Protein AF-A0A139CQN3-F1 (afdb_monomer_lite)

Radius of gyration: 37.11 Å; chains: 1; bounding box: 113×69×95 Å

pLDDT: mean 78.72, std 14.65, range [33.16, 96.31]

Structure (mmCIF, N/CA/C/O backbone):
data_AF-A0A139CQN3-F1
#
_entry.id   AF-A0A139CQN3-F1
#
loop_
_atom_site.group_PDB
_atom_site.id
_atom_site.type_symbol
_atom_site.label_atom_id
_atom_site.label_alt_id
_atom_site.label_comp_id
_atom_site.label_asym_id
_atom_site.label_entity_id
_atom_site.label_seq_id
_atom_site.pdbx_PDB_ins_code
_atom_site.Cartn_x
_atom_site.Cartn_y
_atom_site.Cartn_z
_atom_site.occupancy
_atom_site.B_iso_or_equiv
_atom_site.auth_seq_id
_atom_site.auth_comp_id
_atom_site.auth_asym_id
_atom_site.auth_atom_id
_atom_site.pdbx_PDB_model_num
ATOM 1 N N . MET A 1 1 ? 3.714 14.086 -24.405 1.00 45.59 1 MET A N 1
ATOM 2 C CA . MET A 1 1 ? 3.173 13.588 -23.118 1.00 45.59 1 MET A CA 1
ATOM 3 C C . MET A 1 1 ? 4.152 12.661 -22.365 1.00 45.59 1 MET A C 1
ATOM 5 O O . MET A 1 1 ? 4.016 12.521 -21.160 1.00 45.59 1 MET A O 1
ATOM 9 N N . GLU A 1 2 ? 5.190 12.108 -23.019 1.00 49.38 2 GLU A N 1
ATOM 10 C CA . GLU A 1 2 ? 6.177 11.162 -22.436 1.00 49.38 2 GLU A CA 1
ATOM 11 C C . GLU A 1 2 ? 7.177 11.736 -21.406 1.00 49.38 2 GLU A C 1
ATOM 13 O O . GLU A 1 2 ? 7.827 10.964 -20.710 1.00 49.38 2 GLU A O 1
ATOM 18 N N . ARG A 1 3 ? 7.331 13.062 -21.258 1.00 53.06 3 ARG A N 1
ATOM 19 C CA . ARG A 1 3 ? 8.388 13.616 -20.381 1.00 53.06 3 ARG A CA 1
ATOM 20 C C . ARG A 1 3 ? 8.093 13.565 -18.877 1.00 53.06 3 ARG A C 1
ATOM 22 O O . ARG A 1 3 ? 9.026 13.720 -18.099 1.00 53.06 3 ARG A O 1
ATOM 29 N N . TYR A 1 4 ? 6.841 13.355 -18.463 1.00 56.41 4 TYR A N 1
ATOM 30 C CA . TYR A 1 4 ? 6.433 13.590 -17.069 1.00 56.41 4 TYR A CA 1
ATOM 31 C C . TYR A 1 4 ? 6.054 12.327 -16.273 1.00 56.41 4 TYR A C 1
ATOM 33 O O . TYR A 1 4 ? 6.147 12.355 -15.051 1.00 56.41 4 TYR A O 1
ATOM 41 N N . LEU A 1 5 ? 5.706 11.199 -16.912 1.00 69.62 5 LEU A N 1
ATOM 42 C CA . LEU A 1 5 ? 5.244 9.976 -16.219 1.00 69.62 5 LEU A CA 1
ATOM 43 C C . LEU A 1 5 ? 6.270 8.828 -16.234 1.00 69.62 5 LEU A C 1
ATOM 45 O O . LEU A 1 5 ? 5.977 7.684 -16.597 1.00 69.62 5 LEU A O 1
ATOM 49 N N . THR A 1 6 ? 7.504 9.123 -15.824 1.00 77.44 6 THR A N 1
ATOM 50 C CA . THR A 1 6 ? 8.523 8.078 -15.638 1.00 77.44 6 THR A CA 1
ATOM 51 C C . THR A 1 6 ? 8.090 7.088 -14.545 1.00 77.44 6 THR A C 1
ATOM 53 O O . THR A 1 6 ? 7.368 7.450 -13.615 1.00 77.44 6 THR A O 1
ATOM 56 N N . ARG A 1 7 ? 8.537 5.826 -14.625 1.00 77.00 7 ARG A N 1
ATOM 57 C CA . ARG A 1 7 ? 8.250 4.793 -13.610 1.00 77.00 7 ARG A CA 1
ATOM 58 C C . ARG A 1 7 ? 8.458 5.265 -12.157 1.00 77.00 7 ARG A C 1
ATOM 60 O O . ARG A 1 7 ? 7.550 5.063 -11.356 1.00 77.00 7 ARG A O 1
ATOM 67 N N . PRO A 1 8 ? 9.571 5.936 -11.788 1.00 78.19 8 PRO A N 1
ATOM 68 C CA . PRO A 1 8 ? 9.727 6.449 -10.428 1.00 78.19 8 PRO A CA 1
ATOM 69 C C . PRO A 1 8 ? 8.665 7.488 -10.052 1.00 78.19 8 PRO A C 1
ATOM 71 O O . PRO A 1 8 ? 8.210 7.466 -8.916 1.00 78.19 8 PRO A O 1
ATOM 74 N N . VAL A 1 9 ? 8.231 8.343 -10.988 1.00 79.75 9 VAL A N 1
ATOM 75 C CA . VAL A 1 9 ? 7.162 9.325 -10.741 1.00 79.75 9 VAL A CA 1
ATOM 76 C C . VAL A 1 9 ? 5.828 8.623 -10.478 1.00 79.75 9 VAL A C 1
ATOM 78 O O . VAL A 1 9 ? 5.135 8.958 -9.518 1.00 79.75 9 VAL A O 1
ATOM 81 N N . ARG A 1 10 ? 5.488 7.594 -11.265 1.00 82.69 10 ARG A N 1
ATOM 82 C CA . ARG A 1 10 ? 4.266 6.801 -11.047 1.00 82.69 10 ARG A CA 1
ATOM 83 C C . ARG A 1 10 ? 4.273 6.099 -9.695 1.00 82.69 10 ARG A C 1
ATOM 85 O O . ARG A 1 10 ? 3.294 6.189 -8.963 1.00 82.69 10 ARG A O 1
ATOM 92 N N . LEU A 1 11 ? 5.397 5.478 -9.332 1.00 81.50 11 LEU A N 1
ATOM 93 C CA . LEU A 1 11 ? 5.554 4.840 -8.026 1.00 81.50 11 LEU A CA 1
ATOM 94 C C . LEU A 1 11 ? 5.391 5.848 -6.887 1.00 81.50 11 LEU A C 1
ATOM 96 O O . LEU A 1 11 ? 4.650 5.564 -5.954 1.00 81.50 11 LEU A O 1
ATOM 100 N N . THR A 1 12 ? 5.988 7.042 -6.991 1.00 80.12 12 THR A N 1
ATOM 101 C CA . THR A 1 12 ? 5.804 8.089 -5.972 1.00 80.12 12 THR A CA 1
ATOM 102 C C . THR A 1 12 ? 4.362 8.578 -5.868 1.00 80.12 12 THR A C 1
ATOM 104 O O . THR A 1 12 ? 3.897 8.848 -4.761 1.00 80.12 12 THR A O 1
ATOM 107 N N . ILE A 1 13 ? 3.632 8.668 -6.986 1.00 82.19 13 ILE A N 1
ATOM 108 C CA . ILE A 1 13 ? 2.207 9.031 -6.985 1.00 82.19 13 ILE A CA 1
ATOM 109 C C . ILE A 1 13 ? 1.397 7.944 -6.275 1.00 82.19 13 ILE A C 1
ATOM 111 O O . ILE A 1 13 ? 0.644 8.253 -5.355 1.00 82.19 13 ILE A O 1
ATOM 115 N N . PHE A 1 14 ? 1.596 6.675 -6.636 1.00 82.81 14 PHE A N 1
ATOM 116 C CA . PHE A 1 14 ? 0.888 5.552 -6.022 1.00 82.81 14 PHE A CA 1
ATOM 117 C C . PHE A 1 14 ? 1.165 5.427 -4.523 1.00 82.81 14 PHE A C 1
ATOM 119 O O . PHE A 1 14 ? 0.226 5.266 -3.746 1.00 82.81 14 PHE A O 1
ATOM 126 N N . THR A 1 15 ? 2.421 5.568 -4.090 1.00 80.00 15 THR A N 1
ATOM 127 C CA . THR A 1 15 ? 2.766 5.535 -2.661 1.00 80.00 15 THR A CA 1
ATOM 128 C C . THR A 1 15 ? 2.185 6.725 -1.903 1.00 80.00 15 THR A C 1
ATOM 130 O O . THR A 1 15 ? 1.746 6.564 -0.767 1.00 80.00 15 THR A O 1
ATOM 133 N N . SER A 1 16 ? 2.140 7.909 -2.526 1.00 75.81 16 SER A N 1
ATOM 134 C CA . SER A 1 16 ? 1.540 9.106 -1.918 1.00 75.81 16 SER A CA 1
ATOM 135 C C . SER A 1 16 ? 0.024 8.964 -1.775 1.00 75.81 16 SER A C 1
ATOM 137 O O . SER A 1 16 ? -0.538 9.338 -0.749 1.00 75.81 16 SER A O 1
ATOM 139 N N . LEU A 1 17 ? -0.634 8.370 -2.774 1.00 77.25 17 LEU A N 1
ATOM 140 C CA . LEU A 1 17 ? -2.071 8.104 -2.762 1.00 77.25 17 LEU A CA 1
ATOM 141 C C . LEU A 1 17 ? -2.424 7.044 -1.706 1.00 77.25 17 LEU A C 1
ATOM 143 O O . LEU A 1 17 ? -3.362 7.240 -0.936 1.00 77.25 17 LEU A O 1
ATOM 147 N N . LEU A 1 18 ? -1.613 5.987 -1.572 1.00 75.88 18 LEU A N 1
ATOM 148 C CA . LEU A 1 18 ? -1.740 5.016 -0.476 1.00 75.88 18 LEU A CA 1
ATOM 149 C C . LEU A 1 18 ? -1.607 5.671 0.901 1.00 75.88 18 LEU A C 1
ATOM 151 O O . LEU A 1 18 ? -2.376 5.360 1.807 1.00 75.88 18 LEU A O 1
ATOM 15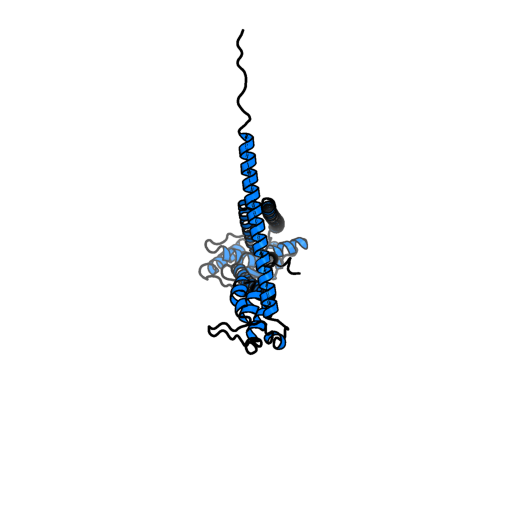5 N N . ALA A 1 19 ? -0.640 6.579 1.053 1.00 72.31 19 ALA A N 1
ATOM 156 C CA . ALA A 1 19 ? -0.389 7.279 2.310 1.00 72.31 19 ALA A CA 1
ATOM 157 C C . ALA A 1 19 ? -1.543 8.209 2.716 1.00 72.31 19 ALA A C 1
ATOM 159 O O . ALA A 1 19 ? -1.705 8.488 3.903 1.00 72.31 19 ALA A O 1
ATOM 160 N N . LEU A 1 20 ? -2.340 8.672 1.748 1.00 69.75 20 LEU A N 1
ATOM 161 C CA . LEU A 1 20 ? -3.549 9.458 1.988 1.00 69.75 20 LEU A CA 1
ATOM 162 C C . LEU A 1 20 ? -4.727 8.576 2.423 1.00 69.75 20 LEU A C 1
ATOM 164 O O . LEU A 1 20 ? -5.468 8.956 3.323 1.00 69.75 20 LEU A O 1
ATOM 168 N N . VAL A 1 21 ? -4.883 7.395 1.814 1.00 70.62 21 VAL A N 1
ATOM 169 C CA . VAL A 1 21 ? 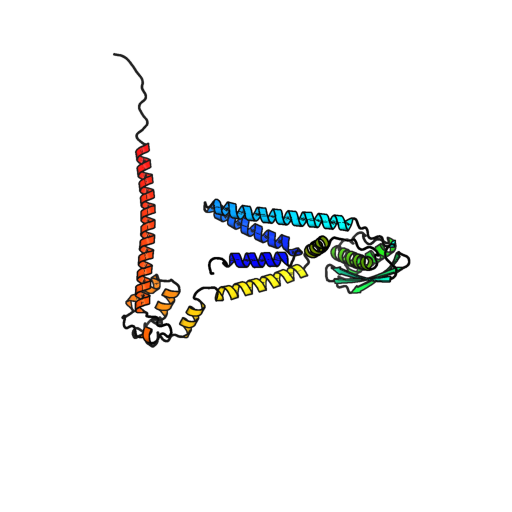-5.996 6.470 2.105 1.00 70.62 21 VAL A CA 1
ATOM 170 C C . VAL A 1 21 ? -5.788 5.697 3.415 1.00 70.62 21 VAL A C 1
ATOM 172 O O . VAL A 1 21 ? -6.762 5.376 4.092 1.00 70.62 21 VAL A O 1
ATOM 175 N N . PHE A 1 22 ? -4.538 5.417 3.804 1.00 69.94 22 PHE A N 1
ATOM 176 C CA . PHE A 1 22 ? -4.206 4.635 5.003 1.00 69.94 22 PHE A CA 1
ATOM 177 C C . PHE A 1 22 ? -3.343 5.434 5.989 1.00 69.94 22 PHE A C 1
ATOM 179 O O . PHE A 1 22 ? -2.115 5.297 5.993 1.00 69.94 22 PHE A O 1
ATOM 186 N N . PRO A 1 23 ? -3.960 6.215 6.892 1.00 63.72 23 PRO A N 1
ATOM 187 C CA . PRO A 1 23 ? -3.229 7.050 7.840 1.00 63.72 23 PRO A CA 1
ATOM 188 C C . PRO A 1 23 ? -2.286 6.294 8.765 1.00 63.72 23 PRO A C 1
ATOM 190 O O . PRO A 1 23 ? -1.185 6.763 9.042 1.00 63.72 23 PRO A O 1
ATOM 193 N N . ALA A 1 24 ? -2.690 5.089 9.174 1.00 62.72 24 ALA A N 1
ATOM 194 C CA . ALA A 1 24 ? -1.880 4.176 9.973 1.00 62.72 24 ALA A CA 1
ATOM 195 C C . ALA A 1 24 ? -0.509 3.930 9.320 1.00 62.72 24 ALA A C 1
ATOM 197 O O . ALA A 1 24 ? 0.532 3.963 9.969 1.00 62.72 24 ALA A O 1
ATOM 198 N N . ALA A 1 25 ? -0.501 3.725 8.000 1.00 67.56 25 ALA A N 1
ATOM 199 C CA . ALA A 1 25 ? 0.691 3.417 7.221 1.00 67.56 25 ALA A CA 1
ATOM 200 C C . ALA A 1 25 ? 1.452 4.664 6.753 1.00 67.56 25 ALA A C 1
ATOM 202 O O . ALA A 1 25 ? 2.541 4.539 6.192 1.00 67.56 25 ALA A O 1
ATOM 203 N N . ARG A 1 26 ? 0.915 5.869 6.984 1.00 73.94 26 ARG A N 1
ATOM 204 C CA . ARG A 1 26 ? 1.481 7.122 6.477 1.00 73.94 26 ARG A CA 1
ATOM 205 C C . ARG A 1 26 ? 2.910 7.346 6.955 1.00 73.94 26 ARG A C 1
ATOM 207 O O . ARG A 1 26 ? 3.746 7.723 6.145 1.00 73.94 26 ARG A O 1
ATOM 214 N N . LEU A 1 27 ? 3.219 7.071 8.223 1.00 72.75 27 LEU A N 1
ATOM 215 C CA . LEU A 1 27 ? 4.582 7.223 8.752 1.00 72.75 27 LEU A CA 1
ATOM 216 C C . LEU A 1 27 ? 5.572 6.255 8.093 1.00 72.75 27 LEU A C 1
ATOM 218 O O . LEU A 1 27 ? 6.689 6.651 7.774 1.00 72.75 27 LEU A O 1
ATOM 222 N N . LEU A 1 28 ? 5.153 5.015 7.831 1.00 75.19 28 LEU A N 1
ATOM 223 C CA . LEU A 1 28 ? 5.988 4.022 7.149 1.00 75.19 28 LEU A CA 1
ATOM 224 C C . LEU A 1 28 ? 6.217 4.396 5.682 1.00 75.19 28 LEU A C 1
ATOM 226 O O . LEU A 1 28 ? 7.343 4.336 5.196 1.00 75.19 28 LEU A O 1
ATOM 230 N N . LEU A 1 29 ? 5.163 4.825 4.984 1.00 76.31 29 LEU A N 1
ATOM 231 C CA . LEU A 1 29 ? 5.234 5.217 3.577 1.00 76.31 29 LEU A CA 1
ATOM 232 C C . LEU A 1 29 ? 6.018 6.518 3.382 1.00 76.31 29 LEU A C 1
ATOM 234 O O . LEU A 1 29 ? 6.853 6.598 2.483 1.00 76.31 29 LEU A O 1
ATOM 238 N N . VAL A 1 30 ? 5.806 7.519 4.241 1.00 78.12 30 VAL A N 1
ATOM 239 C CA . VAL A 1 30 ? 6.604 8.751 4.239 1.00 78.12 30 VAL A CA 1
ATOM 240 C C . VAL A 1 30 ? 8.049 8.448 4.632 1.00 78.12 30 VAL A C 1
ATOM 242 O O . VAL A 1 30 ? 8.959 8.955 3.985 1.00 78.12 30 VAL A O 1
ATOM 245 N N . GLY A 1 31 ? 8.284 7.565 5.606 1.00 81.56 31 GLY A N 1
ATOM 246 C CA . GLY A 1 31 ? 9.624 7.091 5.957 1.00 81.56 31 GLY A CA 1
ATOM 247 C C . GLY A 1 31 ? 10.341 6.425 4.779 1.00 81.56 31 GLY A C 1
ATOM 248 O O . GLY A 1 31 ? 11.508 6.713 4.522 1.00 81.56 31 GLY A O 1
ATOM 249 N N . LEU A 1 32 ? 9.629 5.607 3.998 1.00 83.81 32 LEU A N 1
ATOM 250 C CA . LEU A 1 32 ? 10.149 4.993 2.775 1.00 83.81 32 LEU A CA 1
ATOM 251 C C . LEU A 1 32 ? 10.476 6.042 1.700 1.00 83.81 32 LEU A C 1
ATOM 253 O O . LEU A 1 32 ? 11.542 5.975 1.087 1.00 83.81 32 LEU A O 1
ATOM 257 N N . LEU A 1 33 ? 9.612 7.042 1.500 1.00 83.06 33 LEU A N 1
ATOM 258 C CA . LEU A 1 33 ? 9.871 8.151 0.573 1.00 83.06 33 LEU A CA 1
ATOM 259 C C . LEU A 1 33 ? 11.080 8.993 0.999 1.00 83.06 33 LEU A C 1
ATOM 261 O O . LEU A 1 33 ? 11.918 9.319 0.156 1.00 83.06 33 LEU A O 1
ATOM 265 N N . ILE A 1 34 ? 11.206 9.289 2.296 1.00 85.25 34 ILE A N 1
ATOM 266 C CA . ILE A 1 34 ? 12.370 9.969 2.877 1.00 85.25 34 ILE A CA 1
ATOM 267 C C . ILE A 1 34 ? 13.634 9.139 2.636 1.00 85.25 34 ILE A C 1
ATOM 269 O O . ILE A 1 34 ? 14.624 9.677 2.148 1.00 85.25 34 ILE A O 1
ATOM 273 N N . GLY A 1 35 ? 13.597 7.829 2.898 1.00 85.38 35 GLY A N 1
ATOM 274 C CA . GLY A 1 35 ? 14.729 6.929 2.661 1.00 85.38 35 GLY A CA 1
ATOM 275 C C . GLY A 1 35 ? 15.184 6.916 1.198 1.00 85.38 35 GLY A C 1
ATOM 276 O O . GLY A 1 35 ? 16.378 7.029 0.920 1.00 85.38 35 GLY A O 1
ATOM 277 N N . ILE A 1 36 ? 14.242 6.862 0.249 1.00 85.38 36 ILE A N 1
ATOM 278 C CA . ILE A 1 36 ? 14.540 6.925 -1.193 1.00 85.38 36 ILE A CA 1
ATOM 279 C C . ILE A 1 36 ? 15.136 8.285 -1.580 1.00 85.38 36 ILE A C 1
ATOM 281 O O . ILE A 1 36 ? 16.103 8.334 -2.347 1.00 85.38 36 ILE A O 1
ATOM 285 N N . ALA A 1 37 ? 14.568 9.384 -1.077 1.00 86.00 37 ALA A N 1
ATOM 286 C CA . ALA A 1 37 ? 15.052 10.733 -1.358 1.00 86.00 37 ALA A CA 1
ATOM 287 C C . ALA A 1 37 ? 16.461 10.957 -0.786 1.00 86.00 37 ALA A C 1
ATOM 289 O O . ALA A 1 37 ? 17.325 11.463 -1.501 1.00 86.00 37 ALA A O 1
ATOM 290 N N . LEU A 1 38 ? 16.729 10.497 0.441 1.00 87.56 38 LEU A N 1
ATOM 291 C CA . LEU A 1 38 ? 18.060 10.521 1.055 1.00 87.56 38 LEU A CA 1
ATOM 292 C C . LEU A 1 38 ? 19.065 9.696 0.249 1.00 87.56 38 LEU A C 1
ATOM 294 O O . LEU A 1 38 ? 20.149 10.185 -0.064 1.00 87.56 38 LEU A O 1
ATOM 298 N N . TRP A 1 39 ? 18.699 8.473 -0.148 1.00 88.50 39 TRP A N 1
ATOM 299 C CA . TRP A 1 39 ? 19.576 7.610 -0.940 1.00 88.50 39 TRP A CA 1
ATOM 300 C C . TRP A 1 39 ? 19.948 8.246 -2.286 1.00 88.50 39 TRP A C 1
ATOM 302 O O . TRP A 1 39 ? 21.124 8.275 -2.659 1.00 88.50 39 TRP A O 1
ATOM 312 N N . LYS A 1 40 ? 18.967 8.824 -2.993 1.00 86.44 40 LYS A N 1
ATOM 313 C CA . LYS A 1 40 ? 19.218 9.575 -4.232 1.00 86.44 40 LYS A CA 1
ATOM 314 C C . LYS A 1 40 ? 20.060 10.824 -3.990 1.00 86.44 40 LYS A C 1
ATOM 316 O O . LYS A 1 40 ? 20.997 11.059 -4.746 1.00 86.44 40 LYS A O 1
ATOM 321 N N . GLY A 1 41 ? 19.768 11.584 -2.936 1.00 85.75 41 GLY A N 1
ATOM 322 C CA . GLY A 1 41 ? 20.537 12.766 -2.553 1.00 85.75 41 GLY A CA 1
ATOM 323 C C . GLY A 1 41 ? 22.014 12.440 -2.338 1.00 85.75 41 GLY A C 1
ATOM 324 O O . GLY A 1 41 ? 22.867 13.084 -2.942 1.00 85.75 41 GLY A O 1
ATOM 325 N N . ILE A 1 42 ? 22.318 11.384 -1.573 1.00 85.81 42 ILE A N 1
ATOM 326 C CA . ILE A 1 42 ? 23.692 10.912 -1.326 1.00 85.81 42 ILE A CA 1
ATOM 327 C C . ILE A 1 42 ? 24.373 10.479 -2.630 1.00 85.81 42 ILE A C 1
ATOM 329 O O . ILE A 1 42 ? 25.547 10.785 -2.846 1.00 85.81 42 ILE A O 1
ATOM 333 N N . LYS A 1 43 ? 23.654 9.776 -3.513 1.00 87.88 43 LYS A N 1
ATOM 334 C CA . LYS A 1 43 ? 24.199 9.325 -4.801 1.00 87.88 43 LYS A CA 1
ATOM 335 C C . LYS A 1 43 ? 24.591 10.499 -5.703 1.00 87.88 43 LYS A C 1
ATOM 337 O O . LYS A 1 43 ? 25.675 10.477 -6.275 1.00 87.88 43 LYS A O 1
ATOM 342 N N . GLU A 1 44 ? 23.740 11.516 -5.813 1.00 84.44 44 GLU A N 1
ATOM 343 C CA . GLU A 1 44 ? 24.026 12.716 -6.616 1.00 84.44 44 GLU A CA 1
ATOM 344 C C . GLU A 1 44 ? 25.153 13.562 -6.006 1.00 84.44 44 GLU A C 1
ATOM 346 O O . GLU A 1 44 ? 25.953 14.143 -6.737 1.00 84.44 44 GLU A O 1
ATOM 351 N N . LEU A 1 45 ? 25.271 13.573 -4.673 1.00 81.75 45 LEU A N 1
ATOM 352 C CA . LEU A 1 45 ? 26.355 14.253 -3.959 1.00 81.75 45 LEU A CA 1
ATOM 353 C C . LEU A 1 45 ? 27.713 13.595 -4.255 1.00 81.75 45 LEU A C 1
ATOM 355 O O . LEU A 1 45 ? 28.681 14.292 -4.542 1.00 81.75 45 LEU A O 1
ATOM 359 N N . LYS A 1 46 ? 27.762 12.254 -4.305 1.00 83.69 46 LYS A N 1
ATOM 360 C CA . LYS A 1 46 ? 28.942 11.500 -4.773 1.00 83.69 46 LYS A CA 1
ATOM 361 C C . LYS A 1 46 ? 29.253 11.713 -6.260 1.00 83.69 46 LYS A C 1
ATOM 363 O O . LYS A 1 46 ? 30.399 11.559 -6.656 1.00 83.69 46 LYS A O 1
ATOM 368 N N . ALA A 1 47 ? 28.254 12.058 -7.072 1.00 81.88 47 ALA A N 1
ATOM 369 C CA . ALA A 1 47 ? 28.409 12.330 -8.503 1.00 81.88 47 ALA A CA 1
ATOM 370 C C . ALA A 1 47 ? 28.785 13.795 -8.818 1.00 81.88 47 ALA A C 1
ATOM 372 O O . ALA A 1 47 ? 28.818 14.173 -9.987 1.00 81.88 47 ALA A O 1
ATOM 373 N N . GLY A 1 48 ? 29.023 14.635 -7.801 1.00 83.88 48 GLY A N 1
ATOM 374 C CA . GLY A 1 48 ? 29.393 16.045 -7.973 1.00 83.88 48 GLY A CA 1
ATOM 375 C C . GLY A 1 48 ? 28.235 16.975 -8.360 1.00 83.88 48 GLY A C 1
ATOM 376 O O . GLY A 1 48 ? 28.458 18.153 -8.629 1.00 83.88 48 GLY A O 1
ATOM 377 N N . ASN A 1 49 ? 26.985 16.494 -8.371 1.00 82.81 49 ASN A N 1
ATOM 378 C CA . ASN A 1 49 ? 25.824 17.282 -8.794 1.00 82.81 49 ASN A CA 1
ATOM 379 C C . ASN A 1 49 ? 25.103 17.928 -7.597 1.00 82.81 49 ASN A C 1
ATOM 381 O O . ASN A 1 49 ? 24.050 17.462 -7.149 1.00 82.81 49 ASN A O 1
ATOM 385 N N . GLN A 1 50 ? 25.679 19.017 -7.075 1.00 78.75 50 GLN A N 1
ATOM 386 C CA . GLN A 1 50 ? 25.198 19.691 -5.860 1.00 78.75 50 GLN A CA 1
ATOM 387 C C . GLN A 1 50 ? 23.751 20.209 -5.969 1.00 78.75 50 GLN A C 1
ATOM 389 O O . GLN A 1 50 ? 22.968 20.075 -5.034 1.00 78.75 50 GLN A O 1
ATOM 394 N N . ASN A 1 51 ? 23.335 20.729 -7.126 1.00 79.81 51 ASN A N 1
ATOM 395 C CA . ASN A 1 51 ? 21.976 21.266 -7.286 1.00 79.81 51 ASN A CA 1
ATOM 396 C C . ASN A 1 51 ? 20.901 20.177 -7.141 1.00 79.81 51 ASN A C 1
ATOM 398 O O . ASN A 1 51 ? 19.849 20.401 -6.539 1.00 79.81 51 ASN A O 1
ATOM 402 N N . LYS A 1 52 ? 21.171 18.970 -7.654 1.00 77.25 52 LYS A N 1
ATOM 403 C CA . LYS A 1 52 ? 20.246 17.838 -7.520 1.00 77.25 52 LYS A CA 1
ATOM 404 C C . LYS A 1 52 ? 20.214 17.293 -6.098 1.00 77.25 52 LYS A C 1
ATOM 406 O O . LYS A 1 52 ? 19.141 16.909 -5.635 1.00 77.25 52 LYS A O 1
ATOM 411 N N . SER A 1 53 ? 21.345 17.271 -5.392 1.00 77.12 53 SER A N 1
ATOM 412 C CA . SER A 1 53 ? 21.373 16.807 -4.003 1.00 77.12 53 SER A CA 1
ATOM 413 C C . SER A 1 53 ? 20.603 17.751 -3.068 1.00 77.12 53 SER A C 1
ATOM 415 O O . SER A 1 53 ? 19.800 17.267 -2.266 1.00 77.12 53 SER A O 1
ATOM 417 N N . TYR A 1 54 ? 20.734 19.075 -3.233 1.00 81.31 54 TYR A N 1
ATOM 418 C CA . TYR A 1 54 ? 19.937 20.059 -2.486 1.00 81.31 54 TYR A CA 1
ATOM 419 C C . TYR A 1 54 ? 18.437 19.943 -2.777 1.00 81.31 54 TYR A C 1
ATOM 421 O O . TYR A 1 54 ? 17.625 20.034 -1.855 1.00 81.31 54 TYR A O 1
ATOM 429 N N . ALA A 1 55 ? 18.051 19.655 -4.025 1.00 83.94 55 ALA A N 1
ATOM 430 C CA . ALA A 1 55 ? 16.652 19.403 -4.364 1.00 83.94 55 ALA A CA 1
ATOM 431 C C . ALA A 1 55 ? 16.088 18.189 -3.598 1.00 83.94 55 ALA A C 1
ATOM 433 O O . ALA A 1 55 ? 15.019 18.289 -2.997 1.00 83.94 55 ALA A O 1
ATOM 434 N N . TYR A 1 56 ? 16.813 17.067 -3.531 1.00 84.06 56 TYR A N 1
ATOM 435 C CA . TYR A 1 56 ? 16.367 15.905 -2.752 1.00 84.06 56 TYR A CA 1
ATOM 436 C C . TYR A 1 56 ? 16.327 16.172 -1.238 1.00 84.06 56 TYR A C 1
ATOM 438 O O . TYR A 1 56 ? 15.388 15.731 -0.575 1.00 84.06 56 TYR A O 1
ATOM 446 N N . LEU A 1 57 ? 17.281 16.936 -0.694 1.00 84.94 57 LEU A N 1
ATOM 447 C CA . LEU A 1 57 ? 17.265 17.359 0.713 1.00 84.94 57 LEU A CA 1
ATOM 448 C C . LEU A 1 57 ? 16.059 18.251 1.039 1.00 84.94 57 LEU A C 1
ATOM 450 O O . LEU A 1 57 ? 15.414 18.053 2.068 1.00 84.94 57 LEU A O 1
ATOM 454 N N . SER A 1 58 ? 15.702 19.177 0.145 1.00 82.44 58 SER A N 1
ATOM 455 C CA . SER A 1 58 ? 14.526 20.041 0.319 1.00 82.44 58 SER A CA 1
ATOM 456 C C . SER A 1 58 ? 13.224 19.231 0.414 1.00 82.44 58 SER A C 1
ATOM 458 O O . SER A 1 58 ? 12.384 19.499 1.271 1.00 82.44 58 SER A O 1
ATOM 460 N N . ILE A 1 59 ? 13.103 18.164 -0.386 1.00 84.44 59 ILE A N 1
ATOM 461 C CA . ILE A 1 59 ? 11.959 17.244 -0.365 1.00 84.44 59 ILE A CA 1
ATOM 462 C C . ILE A 1 59 ? 11.871 16.511 0.981 1.00 84.44 59 ILE A C 1
ATOM 464 O O . ILE A 1 59 ? 10.786 16.402 1.550 1.00 84.44 59 ILE A O 1
ATOM 468 N N . VAL A 1 60 ? 13.002 16.045 1.522 1.00 84.88 60 VAL A N 1
ATOM 469 C CA . VAL A 1 60 ? 13.050 15.378 2.836 1.00 84.88 60 VAL A CA 1
ATOM 470 C C . VAL A 1 60 ? 12.575 16.314 3.949 1.00 84.88 60 VAL A C 1
ATOM 472 O O . VAL A 1 60 ? 11.747 15.913 4.767 1.00 84.88 60 VAL A O 1
ATOM 475 N N . ILE A 1 61 ? 13.042 17.565 3.954 1.00 85.50 61 ILE A N 1
ATOM 476 C CA . ILE A 1 61 ? 12.641 18.569 4.952 1.00 85.50 61 ILE A CA 1
ATOM 477 C C . ILE A 1 61 ? 11.133 18.842 4.871 1.00 85.50 61 ILE A C 1
ATOM 479 O O . ILE A 1 61 ? 10.461 18.859 5.901 1.00 85.50 61 ILE A O 1
ATOM 483 N N . ILE A 1 62 ? 10.580 18.982 3.662 1.00 84.94 62 ILE A N 1
ATOM 484 C CA . ILE A 1 62 ? 9.138 19.181 3.453 1.00 84.94 62 ILE A CA 1
ATOM 485 C C . ILE A 1 62 ? 8.332 18.008 4.025 1.00 84.94 62 ILE A C 1
ATOM 487 O O . ILE A 1 62 ? 7.356 18.227 4.745 1.00 84.94 62 ILE A O 1
ATOM 491 N N . PHE A 1 63 ? 8.745 16.767 3.750 1.00 82.31 63 PHE A N 1
ATOM 492 C CA . PHE A 1 63 ? 8.067 15.589 4.293 1.00 82.31 63 PHE A CA 1
ATOM 493 C C . PHE A 1 63 ? 8.141 15.529 5.823 1.00 82.31 63 PHE A C 1
ATOM 495 O O . PHE A 1 63 ? 7.124 15.240 6.453 1.00 82.31 63 PHE A O 1
ATOM 502 N N . LEU A 1 64 ? 9.289 15.863 6.422 1.00 82.75 64 LEU A N 1
ATOM 503 C CA . LEU A 1 64 ? 9.447 15.919 7.878 1.00 82.75 64 LEU A CA 1
ATOM 504 C C . LEU A 1 64 ? 8.536 16.978 8.515 1.00 82.75 64 LEU A C 1
ATOM 506 O O . LEU A 1 64 ? 7.827 16.672 9.475 1.00 82.75 64 LEU A O 1
ATOM 510 N N . LEU A 1 65 ? 8.480 18.187 7.947 1.00 83.62 65 LEU A N 1
ATOM 511 C CA . LEU A 1 65 ? 7.601 19.262 8.422 1.00 83.62 65 LEU A CA 1
ATOM 512 C C . LEU A 1 65 ? 6.119 18.880 8.317 1.00 83.62 65 LEU A C 1
ATOM 514 O O . LEU A 1 65 ? 5.368 19.064 9.274 1.00 83.62 65 LEU A O 1
ATOM 518 N N . LEU A 1 66 ? 5.707 18.283 7.194 1.00 78.88 66 LEU A N 1
ATOM 519 C CA . LEU A 1 66 ? 4.344 17.775 7.008 1.00 78.88 66 LEU A CA 1
ATOM 520 C C . LEU A 1 66 ? 3.998 16.701 8.043 1.00 78.88 66 LEU A C 1
ATOM 522 O O . LEU A 1 66 ? 2.918 16.749 8.633 1.00 78.88 66 LEU A O 1
ATOM 526 N N . THR A 1 67 ? 4.905 15.752 8.300 1.00 76.06 67 THR A N 1
ATOM 527 C CA . THR A 1 67 ? 4.679 14.728 9.332 1.00 76.06 67 THR A CA 1
ATOM 528 C C . THR A 1 67 ? 4.602 15.330 10.731 1.00 76.06 67 THR A C 1
ATOM 530 O O . THR A 1 67 ? 3.676 15.001 11.473 1.00 76.06 67 THR A O 1
ATOM 533 N N . GLY A 1 68 ? 5.493 16.267 11.065 1.00 78.31 68 GLY A N 1
ATOM 534 C CA . GLY A 1 68 ? 5.487 16.970 12.347 1.00 78.31 68 GLY A CA 1
ATOM 535 C C . GLY A 1 68 ? 4.190 17.745 12.575 1.00 78.31 68 GLY A C 1
ATOM 536 O O . GLY A 1 68 ? 3.581 17.616 13.633 1.00 78.31 68 GLY A O 1
ATOM 537 N N . TYR A 1 69 ? 3.698 18.462 11.560 1.00 78.88 69 TYR A N 1
ATOM 538 C CA . TYR A 1 69 ? 2.424 19.184 11.630 1.00 78.88 69 TYR A CA 1
ATOM 539 C C . TYR A 1 69 ? 1.230 18.245 11.848 1.00 78.88 69 TYR A C 1
ATOM 541 O O . TYR A 1 69 ? 0.351 18.511 12.671 1.00 78.88 69 TYR A O 1
ATOM 549 N N . THR A 1 70 ? 1.200 17.108 11.148 1.00 70.62 70 THR A N 1
ATOM 550 C CA . THR A 1 70 ? 0.128 16.116 11.330 1.00 70.62 70 THR A CA 1
ATOM 551 C C . THR A 1 70 ? 0.172 15.468 12.707 1.00 70.62 70 THR A C 1
ATOM 553 O O . THR A 1 70 ? -0.871 15.254 13.310 1.00 70.62 70 THR A O 1
ATOM 556 N N . PHE A 1 71 ? 1.367 15.211 13.239 1.00 73.81 71 PHE A N 1
ATOM 557 C CA . PHE A 1 71 ? 1.535 14.667 14.582 1.00 73.81 71 PHE A CA 1
ATOM 558 C C . PHE A 1 71 ? 1.120 15.681 15.654 1.00 73.81 71 PHE A C 1
ATOM 560 O O . PHE A 1 71 ? 0.409 15.331 16.591 1.00 73.81 71 PHE A O 1
ATOM 567 N N . TYR A 1 72 ? 1.496 16.950 15.482 1.00 76.25 72 TYR A N 1
ATOM 568 C CA . TYR A 1 72 ? 1.107 18.043 16.370 1.00 76.25 72 TYR A CA 1
ATOM 569 C C . TYR A 1 72 ? -0.414 18.249 16.400 1.00 76.25 72 TYR A C 1
ATOM 571 O O . TYR A 1 72 ? -1.015 18.284 17.472 1.00 76.25 72 TYR A O 1
ATOM 579 N N . SER A 1 73 ? -1.054 18.319 15.230 1.00 69.12 73 SER A N 1
ATOM 580 C CA . SER A 1 73 ? -2.516 18.447 15.130 1.00 69.12 73 SER A CA 1
ATOM 581 C C . SER A 1 73 ? -3.248 17.215 15.673 1.00 69.12 73 SER A C 1
ATOM 583 O O . SER A 1 73 ? -4.247 17.359 16.373 1.00 69.12 73 SER A O 1
ATOM 585 N N . ALA A 1 74 ? -2.726 16.008 15.441 1.00 68.31 74 ALA A N 1
ATOM 586 C CA . ALA A 1 74 ? -3.263 14.786 16.037 1.00 68.31 74 ALA A CA 1
ATOM 587 C C . ALA A 1 74 ? -3.171 14.792 17.563 1.00 68.31 74 ALA A C 1
ATOM 589 O O . ALA A 1 74 ? -4.135 14.445 18.242 1.00 68.31 74 ALA A O 1
ATOM 590 N N . HIS A 1 75 ? -2.024 15.207 18.100 1.00 70.25 75 HIS A N 1
ATOM 591 C CA . HIS A 1 75 ? -1.820 15.340 19.535 1.00 70.25 75 HIS A CA 1
ATOM 592 C C . HIS A 1 75 ? -2.801 16.351 20.134 1.00 70.25 75 HIS A C 1
ATOM 594 O O . HIS A 1 75 ? -3.429 16.045 21.139 1.00 70.25 75 HIS A O 1
ATOM 600 N N . GLN A 1 76 ? -2.994 17.506 19.491 1.00 70.94 76 GLN A N 1
ATOM 601 C CA . GLN A 1 76 ? -3.947 18.528 19.933 1.00 70.94 76 GLN A CA 1
ATOM 602 C C . GLN A 1 76 ? -5.395 18.010 19.966 1.00 70.94 76 GLN A C 1
ATOM 604 O O . GLN A 1 76 ? -6.128 18.282 20.913 1.00 70.94 76 GLN A O 1
ATOM 609 N N . VAL A 1 77 ? -5.816 17.252 18.948 1.00 65.69 77 VAL A N 1
ATOM 610 C CA . VAL A 1 77 ? -7.160 16.650 18.914 1.00 65.69 77 VAL A CA 1
ATOM 611 C C . VAL A 1 77 ? -7.298 15.559 19.978 1.00 65.69 77 VAL A C 1
ATOM 613 O O . VAL A 1 77 ? -8.320 15.501 20.657 1.00 65.69 77 VAL A O 1
ATOM 616 N N . ARG A 1 78 ? -6.269 14.722 20.171 1.00 65.56 78 ARG A N 1
ATOM 617 C CA . ARG A 1 78 ? -6.264 13.689 21.216 1.00 65.56 78 ARG A CA 1
ATOM 618 C C . ARG A 1 78 ? -6.341 14.284 22.611 1.00 65.56 78 ARG A C 1
ATOM 620 O O . ARG A 1 78 ? -7.174 13.834 23.382 1.00 65.56 78 ARG A O 1
ATOM 627 N N . THR A 1 79 ? -5.547 15.304 22.928 1.00 63.53 79 THR A N 1
ATOM 628 C CA . THR A 1 79 ? -5.616 15.959 24.241 1.00 63.53 79 THR A CA 1
ATOM 629 C C . THR A 1 79 ? -6.954 16.659 24.456 1.00 63.53 79 THR A C 1
ATOM 631 O O . THR A 1 79 ? -7.505 16.588 25.549 1.00 63.53 79 THR A O 1
ATOM 634 N N . ALA A 1 80 ? -7.531 17.270 23.415 1.00 64.94 80 ALA A N 1
ATOM 635 C CA . ALA A 1 80 ? -8.869 17.854 23.495 1.00 64.94 80 ALA A CA 1
ATOM 636 C C . ALA A 1 80 ? -9.966 16.805 23.767 1.00 64.94 80 ALA A C 1
ATOM 638 O O . ALA A 1 80 ? -10.900 17.089 24.511 1.00 64.94 80 ALA A O 1
ATOM 639 N N . LEU A 1 81 ? -9.848 15.598 23.200 1.00 61.66 81 LEU A N 1
ATOM 640 C CA . LEU A 1 81 ? -10.776 14.483 23.431 1.00 61.66 81 LEU A CA 1
ATOM 641 C C . LEU A 1 81 ? -10.539 13.767 24.770 1.00 61.66 81 LEU A C 1
ATOM 643 O O . LEU A 1 81 ? -11.494 13.326 25.399 1.00 61.66 81 LEU A O 1
ATOM 647 N N . GLN A 1 82 ? -9.288 13.662 25.217 1.00 54.94 82 GLN A N 1
ATOM 648 C CA . GLN A 1 82 ? -8.901 12.974 26.452 1.00 54.94 82 GLN A CA 1
ATOM 649 C C . GLN A 1 82 ? -9.336 13.733 27.714 1.00 54.94 82 GLN A C 1
ATOM 651 O O . GLN A 1 82 ? -9.531 13.121 28.756 1.00 54.94 82 GLN A O 1
ATOM 656 N N . ASN A 1 83 ? -9.562 15.045 27.607 1.00 53.75 83 ASN A N 1
ATOM 657 C CA . ASN A 1 83 ? -10.149 15.856 28.678 1.00 53.75 83 ASN A CA 1
ATOM 658 C C . ASN A 1 83 ? -11.659 15.620 28.862 1.00 53.75 83 ASN A C 1
ATOM 660 O O . ASN A 1 83 ? -12.272 16.241 29.728 1.00 53.75 83 ASN A O 1
ATOM 664 N N . VAL A 1 84 ? -12.268 14.759 28.043 1.00 61.16 84 VAL A N 1
ATOM 665 C CA . VAL A 1 84 ? -13.656 14.339 28.212 1.00 61.16 84 VAL A CA 1
ATOM 666 C C . VAL A 1 84 ? -13.650 13.001 28.936 1.00 61.16 84 VAL A C 1
ATOM 668 O O . VAL A 1 84 ? -13.686 11.933 28.326 1.00 61.16 84 VAL A O 1
ATOM 671 N N . GLU A 1 85 ? -13.526 13.075 30.256 1.00 63.53 85 GLU A N 1
ATOM 672 C CA . GLU A 1 85 ? -13.638 11.905 31.114 1.00 63.53 85 GLU A CA 1
ATOM 673 C C . GLU A 1 85 ? -15.059 11.341 30.997 1.00 63.53 85 GLU A C 1
ATOM 675 O O . GLU A 1 85 ? -16.046 12.077 31.076 1.00 63.53 85 GLU A O 1
ATOM 680 N N . LEU A 1 86 ? -15.160 10.041 30.709 1.00 74.00 86 LEU A N 1
ATOM 681 C CA . LEU A 1 86 ? -16.449 9.380 30.562 1.00 74.00 86 LEU A CA 1
ATOM 682 C C . LEU A 1 86 ? -17.040 9.171 31.957 1.00 74.00 86 LEU A C 1
ATOM 684 O O . LEU A 1 86 ? -16.706 8.211 32.649 1.00 74.00 86 LEU A O 1
ATOM 688 N N . ASP A 1 87 ? -17.898 10.102 32.353 1.00 82.06 87 ASP A N 1
ATOM 689 C CA . ASP A 1 87 ? -18.688 10.027 33.572 1.00 82.06 87 ASP A CA 1
ATOM 690 C C . ASP A 1 87 ? -19.922 9.150 33.321 1.00 82.06 87 ASP A C 1
ATOM 692 O O . ASP A 1 87 ? -20.866 9.553 32.636 1.00 82.06 87 ASP A O 1
ATOM 696 N N . ILE A 1 88 ? -19.891 7.925 33.855 1.00 84.50 88 ILE A N 1
ATOM 697 C CA . ILE A 1 88 ? -20.955 6.926 33.679 1.00 84.50 88 ILE A CA 1
ATOM 698 C C . ILE A 1 88 ? -22.298 7.448 34.208 1.00 84.50 88 ILE A C 1
ATOM 700 O O . ILE A 1 88 ? -23.330 7.161 33.606 1.00 84.50 88 ILE A O 1
ATOM 704 N N . SER A 1 89 ? -22.286 8.301 35.239 1.00 84.44 89 SER A N 1
ATOM 705 C CA . SER A 1 89 ? -23.508 8.858 35.834 1.00 84.44 89 SER A CA 1
ATOM 706 C C . SER A 1 89 ? -24.308 9.748 34.878 1.00 84.44 89 SER A C 1
ATOM 708 O O . SER A 1 89 ? -25.502 9.969 35.071 1.00 84.44 89 SER A O 1
ATOM 710 N N . GLN A 1 90 ? -23.666 10.252 33.820 1.00 86.50 90 GLN A N 1
ATOM 711 C CA . GLN A 1 90 ? -24.312 11.075 32.797 1.00 86.50 90 GLN A CA 1
ATOM 712 C C . GLN A 1 90 ? -24.834 10.257 31.616 1.00 86.50 90 GLN A C 1
ATOM 714 O O . GLN A 1 90 ? -25.509 10.808 30.741 1.00 86.50 90 GLN A O 1
ATOM 719 N N . VAL A 1 91 ? -24.520 8.963 31.555 1.00 88.62 91 VAL A N 1
ATOM 720 C CA . VAL A 1 91 ? -25.009 8.064 30.512 1.00 88.62 91 VAL A CA 1
ATOM 721 C C . VAL A 1 91 ? -26.479 7.771 30.792 1.00 88.62 91 VAL A C 1
ATOM 723 O O . VAL A 1 91 ? -26.848 7.388 31.897 1.00 88.62 91 VAL A O 1
ATOM 726 N N . LYS A 1 92 ? -27.338 7.968 29.790 1.00 90.44 92 LYS A N 1
ATOM 727 C CA . LYS A 1 92 ? -28.764 7.658 29.929 1.00 90.44 92 LYS A CA 1
ATOM 728 C C . LYS A 1 92 ? -28.973 6.160 30.096 1.00 90.44 92 LYS A C 1
ATOM 730 O O . LYS A 1 92 ? -28.315 5.374 29.415 1.00 90.44 92 LYS A O 1
ATOM 735 N N . ASP A 1 93 ? -29.970 5.797 30.887 1.00 93.50 93 ASP A N 1
ATOM 736 C CA . ASP A 1 93 ? -30.377 4.407 31.053 1.00 93.50 93 ASP A CA 1
ATOM 737 C C . ASP A 1 93 ? -30.728 3.752 29.710 1.00 93.50 93 ASP A C 1
ATOM 739 O O . ASP A 1 93 ? -31.363 4.361 28.839 1.00 93.50 93 ASP A O 1
ATOM 743 N N . GLY A 1 94 ? -30.288 2.508 29.530 1.00 93.75 94 GLY A N 1
ATOM 744 C CA . GLY A 1 94 ? -30.476 1.754 28.298 1.00 93.75 94 GLY A CA 1
ATOM 745 C C . GLY A 1 94 ? -29.408 0.692 28.052 1.00 93.75 94 GLY A C 1
ATOM 746 O O . GLY A 1 94 ? -28.473 0.506 28.829 1.00 93.75 94 GLY A O 1
ATOM 747 N N . GLN A 1 95 ? -29.557 -0.010 26.929 1.00 95.06 95 GLN A N 1
ATOM 748 C CA . GLN A 1 95 ? -28.583 -0.984 26.443 1.00 95.06 95 GLN A CA 1
ATOM 749 C C . GLN A 1 95 ? -27.879 -0.444 25.203 1.00 95.06 95 GLN A C 1
ATOM 751 O O . GLN A 1 95 ? -28.521 -0.122 24.203 1.00 95.06 95 GLN A O 1
ATOM 756 N N . TYR A 1 96 ? -26.553 -0.400 25.260 1.00 94.19 96 TYR A N 1
ATOM 757 C CA . TYR A 1 96 ? -25.707 0.132 24.199 1.00 94.19 96 TYR A CA 1
ATOM 758 C C . TYR A 1 96 ? -24.736 -0.925 23.709 1.00 94.19 96 TYR A C 1
ATOM 760 O O . TYR A 1 96 ? -24.276 -1.766 24.484 1.00 94.19 96 TYR A O 1
ATOM 768 N N . GLN A 1 97 ? -24.396 -0.881 22.425 1.00 93.62 97 GLN A N 1
ATOM 769 C CA . GLN A 1 97 ? -23.453 -1.827 21.842 1.00 93.62 97 GLN A CA 1
ATOM 770 C C . GLN A 1 97 ? -22.184 -1.112 21.413 1.00 93.62 97 GLN A C 1
ATOM 772 O O . GLN A 1 97 ? -22.198 -0.001 20.900 1.00 93.62 97 GLN A O 1
ATOM 777 N N . GLY A 1 98 ? -21.055 -1.770 21.626 1.00 90.06 98 GLY A N 1
ATOM 778 C CA . GLY A 1 98 ? -19.759 -1.209 21.302 1.00 90.06 98 GLY A CA 1
ATOM 779 C C . GLY A 1 98 ? -18.821 -2.266 20.765 1.00 90.06 98 GLY A C 1
ATOM 780 O O . GLY A 1 98 ? -18.929 -3.453 21.075 1.00 90.06 98 GLY A O 1
ATOM 781 N N . GLN A 1 99 ? -17.888 -1.821 19.929 1.00 88.44 99 GLN A N 1
ATOM 782 C CA . GLN A 1 99 ? -16.918 -2.700 19.294 1.00 88.44 99 GLN A CA 1
ATOM 783 C C . GLN A 1 99 ? -15.498 -2.153 19.395 1.00 88.44 99 GLN A C 1
ATOM 785 O O . GLN A 1 99 ? -15.220 -0.995 19.064 1.00 88.44 99 GLN A O 1
ATOM 790 N N . GLY A 1 100 ? -14.584 -3.015 19.818 1.00 84.25 100 GLY A N 1
ATOM 791 C CA . GLY A 1 100 ? -13.167 -2.718 19.961 1.00 84.25 100 GLY A CA 1
ATOM 792 C C . GLY A 1 100 ? -12.314 -3.811 19.338 1.00 84.25 100 GLY A C 1
ATOM 793 O O . GLY A 1 100 ? -12.770 -4.931 19.128 1.00 84.25 100 GLY A O 1
ATOM 794 N N . GLU A 1 101 ? -11.077 -3.482 18.990 1.00 82.56 101 GLU A N 1
ATOM 795 C CA . GLU A 1 101 ? -10.180 -4.425 18.325 1.00 82.56 101 GLU A CA 1
ATOM 796 C C . GLU A 1 101 ? -9.242 -5.074 19.343 1.00 82.56 101 GLU A C 1
ATOM 798 O O . GLU A 1 101 ? -8.469 -4.391 20.014 1.00 82.56 101 GLU A O 1
ATOM 803 N N . GLY A 1 102 ? -9.344 -6.396 19.478 1.00 84.75 102 GLY A N 1
ATOM 804 C CA . GLY A 1 102 ? -8.457 -7.217 20.292 1.00 84.75 102 GLY A CA 1
ATOM 805 C C . GLY A 1 102 ? -7.200 -7.662 19.537 1.00 84.75 102 GLY A C 1
ATOM 806 O O . GLY A 1 102 ? -6.923 -7.270 18.406 1.00 84.75 102 GLY A O 1
ATOM 807 N N . LYS A 1 103 ? -6.418 -8.543 20.160 1.00 84.06 103 LYS A N 1
ATOM 808 C CA . LYS A 1 103 ? -5.214 -9.152 19.579 1.00 84.06 103 LYS A CA 1
ATOM 809 C C . LYS A 1 103 ? -5.519 -10.107 18.417 1.00 84.06 103 LYS A C 1
ATOM 811 O O . LYS A 1 103 ? -4.680 -10.253 17.524 1.00 84.06 103 LYS A O 1
ATOM 816 N N . ARG A 1 104 ? -6.642 -10.827 18.471 1.00 84.00 104 ARG A N 1
ATOM 817 C CA . ARG A 1 104 ? -7.017 -11.891 17.522 1.00 84.00 104 ARG A CA 1
ATOM 818 C C . ARG A 1 104 ? -8.266 -11.584 16.700 1.00 84.00 104 ARG A C 1
ATOM 820 O O . ARG A 1 104 ? -8.566 -12.344 15.787 1.00 84.00 104 ARG A O 1
ATOM 827 N N . GLY A 1 105 ? -8.959 -10.488 16.982 1.00 83.31 105 GLY A N 1
ATOM 828 C CA . GLY A 1 105 ? -10.129 -10.093 16.212 1.00 83.31 105 GLY A CA 1
ATOM 829 C C . GLY A 1 105 ? -10.933 -8.995 16.884 1.00 83.31 105 GLY A C 1
ATOM 830 O O . GLY A 1 105 ? -10.517 -8.412 17.885 1.00 83.31 105 GLY A O 1
ATOM 831 N N . LEU A 1 106 ? -12.094 -8.719 16.301 1.00 86.19 106 LEU A N 1
ATOM 832 C CA . LEU A 1 106 ? -13.054 -7.772 16.843 1.00 86.19 106 LEU A CA 1
ATOM 833 C C . LEU A 1 106 ? -13.675 -8.333 18.135 1.00 86.19 106 LEU A C 1
ATOM 835 O O . LEU A 1 106 ? -13.958 -9.526 18.228 1.00 86.19 106 LEU A O 1
ATOM 839 N N . ILE A 1 107 ? -13.899 -7.461 19.113 1.00 90.75 107 ILE A N 1
ATOM 840 C CA . ILE A 1 107 ? -14.615 -7.740 20.357 1.00 90.75 107 ILE A CA 1
ATOM 841 C C . ILE A 1 107 ? -15.870 -6.870 20.344 1.00 90.75 107 ILE A C 1
ATOM 843 O O . ILE A 1 107 ? -15.760 -5.641 20.306 1.00 90.75 107 ILE A O 1
ATOM 847 N N . LYS A 1 108 ? -17.052 -7.489 20.375 1.00 93.38 108 LYS A N 1
ATOM 848 C CA . LYS A 1 108 ? -18.338 -6.796 20.519 1.00 93.38 108 LYS A CA 1
ATOM 849 C C . LYS A 1 108 ? -18.882 -6.994 21.921 1.00 93.38 108 LYS A C 1
ATOM 851 O O . LYS A 1 108 ? -18.912 -8.117 22.428 1.00 93.38 108 LYS A O 1
ATOM 856 N N . VAL A 1 109 ? -19.358 -5.912 22.520 1.00 96.06 109 VAL A N 1
ATOM 857 C CA . VAL A 1 109 ? -19.978 -5.922 23.844 1.00 96.06 109 VAL A CA 1
ATOM 858 C C . VAL A 1 109 ? -21.328 -5.220 23.810 1.00 96.06 109 VAL A C 1
ATOM 860 O O . VAL A 1 109 ? -21.518 -4.280 23.040 1.00 96.06 109 VAL A O 1
ATOM 863 N N . ALA A 1 110 ? -22.243 -5.663 24.664 1.00 95.94 110 ALA A N 1
ATOM 864 C CA . ALA A 1 110 ? -23.421 -4.908 25.060 1.00 95.94 110 ALA A CA 1
ATOM 865 C C . ALA A 1 110 ? -23.249 -4.461 26.512 1.00 95.94 110 ALA A C 1
ATOM 867 O O . ALA A 1 110 ? -22.872 -5.268 27.365 1.00 95.94 110 ALA A O 1
ATOM 868 N N . VAL A 1 111 ? -23.499 -3.187 26.778 1.00 96.31 111 VAL A N 1
ATOM 869 C CA . VAL A 1 111 ? -23.397 -2.571 28.099 1.00 96.31 111 VAL A CA 1
ATOM 870 C C . VAL A 1 111 ? -24.778 -2.074 28.489 1.00 96.31 111 VAL A C 1
ATOM 872 O O . VAL A 1 111 ? -25.407 -1.352 27.717 1.00 96.31 111 VAL A O 1
ATOM 875 N N . GLU A 1 112 ? -25.247 -2.483 29.660 1.00 96.00 112 GLU A N 1
ATOM 876 C CA . GLU A 1 112 ? -26.493 -2.005 30.249 1.00 96.00 112 GLU A CA 1
ATOM 877 C C . GLU A 1 112 ? -26.183 -0.970 31.325 1.00 96.00 112 GLU A C 1
ATOM 879 O O . GLU A 1 112 ? -25.321 -1.193 32.181 1.00 96.00 112 GLU A O 1
ATOM 884 N N . VAL A 1 113 ? -26.876 0.162 31.246 1.00 95.56 113 VAL A N 1
ATOM 885 C CA . VAL A 1 113 ? -26.804 1.255 32.211 1.00 95.56 113 VAL A CA 1
ATOM 886 C C . VAL A 1 113 ? -28.193 1.457 32.790 1.00 95.56 113 VAL A C 1
ATOM 888 O O . VAL A 1 113 ? -29.139 1.616 32.020 1.00 95.56 113 VAL A O 1
ATOM 891 N N . ASN A 1 114 ? -28.305 1.459 34.116 1.00 92.62 114 ASN A N 1
ATOM 892 C CA . ASN A 1 114 ? -29.529 1.807 34.835 1.00 92.62 114 ASN A CA 1
ATOM 893 C C . ASN A 1 114 ? -29.170 2.734 35.998 1.00 92.62 114 ASN A C 1
ATOM 895 O O . ASN A 1 114 ? -28.170 2.502 36.676 1.00 92.62 114 ASN A O 1
ATOM 899 N N . GLU A 1 115 ? -29.983 3.763 36.226 1.00 89.38 115 GLU A N 1
ATOM 900 C CA . GLU A 1 115 ? -29.806 4.749 37.298 1.00 89.38 115 GLU A CA 1
ATOM 901 C C . GLU A 1 115 ? -28.402 5.393 37.320 1.00 89.38 115 GLU A C 1
ATOM 903 O O . GLU A 1 115 ? -27.880 5.750 38.375 1.00 89.38 115 GLU A O 1
ATOM 908 N N . GLY A 1 116 ? -27.780 5.559 36.145 1.00 84.94 116 GLY A N 1
ATOM 909 C CA . GLY A 1 116 ? -26.430 6.126 36.021 1.00 84.94 116 GLY A CA 1
ATOM 910 C C . GLY A 1 116 ? -25.282 5.179 36.408 1.00 84.94 116 GLY A C 1
ATOM 911 O O . GLY A 1 116 ? -24.145 5.630 36.549 1.00 84.94 116 GLY A O 1
ATOM 912 N N . GLU A 1 117 ? -25.540 3.876 36.549 1.00 91.12 117 GLU A N 1
ATOM 913 C CA . GLU A 1 117 ? -24.527 2.849 36.817 1.00 91.12 117 GLU A CA 1
ATOM 914 C C . GLU A 1 117 ? -24.537 1.747 35.750 1.00 91.12 117 GLU A C 1
ATOM 916 O O . GLU A 1 117 ? -25.582 1.347 35.236 1.00 91.12 117 GLU A O 1
ATOM 921 N N . VAL A 1 118 ? -23.361 1.198 35.434 1.00 94.12 118 VAL A N 1
ATOM 922 C CA . VAL A 1 118 ? -23.246 -0.010 34.609 1.00 94.12 118 VAL A CA 1
ATOM 923 C C . VAL A 1 118 ? -23.673 -1.215 35.433 1.00 94.12 118 VAL A C 1
ATOM 925 O O . VAL A 1 118 ? -22.952 -1.643 36.340 1.00 94.12 118 VAL A O 1
ATOM 928 N N . THR A 1 119 ? -24.808 -1.801 35.068 1.00 94.06 119 THR A N 1
ATOM 929 C CA . THR A 1 119 ? -25.367 -2.989 35.722 1.00 94.06 119 THR A CA 1
ATOM 930 C C . THR A 1 119 ? -24.855 -4.277 35.092 1.00 94.06 119 THR A C 1
ATOM 932 O O . THR A 1 119 ? -24.625 -5.271 35.786 1.00 94.06 119 THR A O 1
ATOM 935 N N . GLU A 1 120 ? -24.616 -4.272 33.778 1.00 95.38 120 GLU A N 1
ATOM 936 C CA . GLU A 1 120 ? -24.164 -5.458 33.063 1.00 95.38 120 GLU A CA 1
ATOM 937 C C . GLU A 1 120 ? -23.257 -5.133 31.871 1.00 95.38 120 GLU A C 1
ATOM 939 O O . GLU A 1 120 ? -23.447 -4.167 31.139 1.00 95.38 120 GLU A O 1
ATOM 944 N N . ILE A 1 121 ? -22.274 -6.008 31.638 1.00 95.94 121 ILE A N 1
ATOM 945 C CA . ILE A 1 121 ? -21.482 -6.037 30.405 1.00 95.94 121 ILE A CA 1
ATOM 946 C C . ILE A 1 121 ? -21.539 -7.456 29.838 1.00 95.94 121 ILE A C 1
ATOM 948 O O . ILE A 1 121 ? -21.047 -8.406 30.458 1.00 95.94 121 ILE A O 1
ATOM 952 N N . LYS A 1 122 ? -22.121 -7.619 28.653 1.00 95.25 122 LYS A N 1
ATOM 953 C CA . LYS A 1 122 ? -22.190 -8.884 27.914 1.00 95.25 122 LYS A CA 1
ATOM 954 C C . LYS A 1 122 ? -21.186 -8.863 26.766 1.00 95.25 122 LYS A C 1
ATOM 956 O O . LYS A 1 122 ? -21.180 -7.932 25.971 1.00 95.25 122 LYS A O 1
ATOM 961 N N . ILE A 1 123 ? -20.353 -9.896 26.664 1.00 94.06 123 ILE A N 1
ATOM 962 C CA . ILE A 1 123 ? -19.479 -10.103 25.503 1.00 94.06 123 ILE A CA 1
ATOM 963 C C . ILE A 1 123 ? -20.316 -10.848 24.461 1.00 94.06 123 ILE A C 1
ATOM 965 O O . ILE A 1 123 ? -20.737 -11.973 24.717 1.00 94.06 123 ILE A O 1
ATOM 969 N N . LEU A 1 124 ? -20.611 -10.200 23.335 1.00 92.81 124 LEU A N 1
ATOM 970 C CA . LEU A 1 124 ? -21.461 -10.751 22.273 1.00 92.81 124 LEU A CA 1
ATOM 971 C C . LEU A 1 124 ? -20.646 -11.588 21.284 1.00 92.81 124 LEU A C 1
ATOM 973 O O . LEU A 1 124 ? -21.032 -12.696 20.932 1.00 92.81 124 LEU A O 1
ATOM 977 N N . GLU A 1 125 ? -19.506 -11.052 20.851 1.00 91.38 125 GLU A N 1
ATOM 978 C CA . GLU A 1 125 ? -18.585 -11.711 19.927 1.00 91.38 125 GLU A CA 1
ATOM 979 C C . GLU A 1 125 ? -17.148 -11.436 20.368 1.00 91.38 125 GLU A C 1
ATOM 981 O O . GLU A 1 125 ? -16.798 -10.301 20.696 1.00 91.38 125 GLU A O 1
ATOM 986 N N . GLU A 1 126 ? -16.303 -12.464 20.348 1.00 90.00 126 GLU A N 1
ATOM 987 C CA . GLU A 1 126 ? -14.865 -12.336 20.564 1.00 90.00 126 GLU A CA 1
ATOM 988 C C . GLU A 1 126 ? -14.094 -13.426 19.804 1.00 90.00 126 GLU A C 1
ATOM 990 O O . GLU A 1 126 ? -14.656 -14.436 19.380 1.00 90.00 126 GLU A O 1
ATOM 995 N N . SER A 1 127 ? -12.795 -13.224 19.594 1.00 89.38 127 SER A N 1
ATOM 996 C CA . SER A 1 127 ? -11.918 -14.199 18.922 1.00 89.38 127 SER A CA 1
ATOM 997 C C . SER A 1 127 ? -10.591 -14.400 19.661 1.00 89.38 127 SER A C 1
ATOM 999 O O . SER A 1 127 ? -9.604 -14.847 19.071 1.00 89.38 127 SER A O 1
ATOM 1001 N N . GLU A 1 128 ? -10.518 -14.036 20.945 1.00 90.44 128 GLU A N 1
ATOM 1002 C CA . GLU A 1 128 ? -9.276 -14.101 21.708 1.00 90.44 128 GLU A CA 1
ATOM 1003 C C . GLU A 1 128 ? -8.895 -15.525 22.120 1.00 90.44 128 GLU A C 1
ATOM 1005 O O . GLU A 1 128 ? -9.641 -16.489 21.980 1.00 90.44 128 GLU A O 1
ATOM 1010 N N . THR A 1 129 ? -7.669 -15.688 22.626 1.00 89.75 129 THR A N 1
ATOM 1011 C CA . THR A 1 129 ? -7.292 -16.940 23.289 1.00 89.75 129 THR A CA 1
ATOM 1012 C C . THR A 1 129 ? -8.106 -17.071 24.580 1.00 89.75 129 THR A C 1
ATOM 1014 O O . THR A 1 129 ? -7.921 -16.218 25.456 1.00 89.75 129 THR A O 1
ATOM 1017 N N . PRO A 1 130 ? -8.905 -18.137 24.777 1.00 87.94 130 PRO A N 1
ATOM 1018 C CA . PRO A 1 130 ? -9.754 -18.259 25.964 1.00 87.94 130 PRO A CA 1
ATOM 1019 C C . PRO A 1 130 ? -8.971 -18.158 27.280 1.00 87.94 130 PRO A C 1
ATOM 1021 O O . PRO A 1 130 ? -9.375 -17.447 28.194 1.00 87.94 130 PRO A O 1
ATOM 1024 N N . SER A 1 131 ? -7.791 -18.785 27.345 1.00 88.31 131 SER A N 1
ATOM 1025 C CA . SER A 1 131 ? -6.938 -18.818 28.542 1.00 88.31 131 SER A CA 1
ATOM 1026 C C . SER A 1 131 ? -6.219 -17.505 28.868 1.00 88.31 131 SER A C 1
ATOM 1028 O O . SER A 1 131 ? -5.724 -17.356 29.983 1.00 88.31 131 SER A O 1
ATOM 1030 N N . ILE A 1 132 ? -6.140 -16.559 27.924 1.00 89.88 132 ILE A N 1
ATOM 1031 C CA . ILE A 1 132 ? -5.411 -15.292 28.101 1.00 89.88 132 ILE A CA 1
ATOM 1032 C C . ILE A 1 132 ? -6.367 -14.112 27.946 1.00 89.88 132 ILE A C 1
ATOM 1034 O O . ILE A 1 132 ? -6.631 -13.406 28.915 1.00 89.88 132 ILE A O 1
ATOM 1038 N N . GLY A 1 133 ? -6.892 -13.897 26.737 1.00 85.88 133 GLY A N 1
ATOM 1039 C CA . GLY A 1 133 ? -7.768 -12.767 26.440 1.00 85.88 133 GLY A CA 1
ATOM 1040 C C . GLY A 1 133 ? -9.158 -12.943 27.045 1.00 85.88 133 GLY A C 1
ATOM 1041 O O . GLY A 1 133 ? -9.639 -12.014 27.682 1.00 85.88 133 GLY A O 1
ATOM 1042 N N . GLY A 1 134 ? -9.749 -14.141 26.970 1.00 89.00 134 GLY A N 1
ATOM 1043 C CA . GLY A 1 134 ? -11.048 -14.421 27.601 1.00 89.00 134 GLY A CA 1
ATOM 1044 C C . GLY A 1 134 ? -11.012 -14.241 29.125 1.00 89.00 134 GLY A C 1
ATOM 1045 O O . GLY A 1 134 ? -11.860 -13.566 29.711 1.00 89.00 134 GLY A O 1
ATOM 1046 N N . VAL A 1 135 ? -9.971 -14.762 29.788 1.00 91.38 135 VAL A N 1
ATOM 1047 C CA . VAL A 1 135 ? -9.748 -14.537 31.231 1.00 91.38 135 VAL A CA 1
ATOM 1048 C C . VAL A 1 135 ? -9.523 -13.054 31.542 1.00 91.38 135 VAL A C 1
ATOM 1050 O O . VAL A 1 135 ? -10.069 -12.548 32.524 1.00 91.38 135 VAL A O 1
ATOM 1053 N N . ALA A 1 136 ? -8.740 -12.346 30.723 1.00 92.75 136 ALA A N 1
ATOM 1054 C CA . ALA A 1 136 ? -8.490 -10.921 30.915 1.00 92.75 136 ALA A CA 1
ATOM 1055 C C . ALA A 1 136 ? -9.776 -10.091 30.802 1.00 92.75 136 ALA A C 1
ATOM 1057 O O . ALA A 1 136 ? -10.037 -9.273 31.679 1.00 92.75 136 ALA A O 1
ATOM 1058 N N . MET A 1 137 ? -10.608 -10.343 29.789 1.00 93.56 137 MET A N 1
ATOM 1059 C CA . MET A 1 137 ? -11.878 -9.635 29.599 1.00 93.56 137 MET A CA 1
ATOM 1060 C C . MET A 1 137 ? -12.846 -9.866 30.755 1.00 93.56 137 MET A C 1
ATOM 1062 O O . MET A 1 137 ? -13.444 -8.914 31.242 1.00 93.56 137 MET A O 1
ATOM 1066 N N . ASN A 1 138 ? -12.946 -11.095 31.266 1.00 93.00 138 ASN A N 1
ATOM 1067 C CA . ASN A 1 138 ? -13.782 -11.377 32.436 1.00 93.00 138 ASN A CA 1
ATOM 1068 C C . ASN A 1 138 ? -13.292 -10.644 33.697 1.00 93.00 138 ASN A C 1
ATOM 1070 O O . ASN A 1 138 ? -14.095 -10.100 34.455 1.00 93.00 138 ASN A O 1
ATOM 1074 N N . LYS A 1 139 ? -11.971 -10.574 33.912 1.00 94.00 139 LYS A N 1
ATOM 1075 C CA . LYS A 1 139 ? -11.396 -9.787 35.017 1.00 94.00 139 LYS A CA 1
ATOM 1076 C C . LYS A 1 139 ? -11.689 -8.295 34.859 1.00 94.00 139 LYS A C 1
ATOM 1078 O O . LYS A 1 139 ? -12.089 -7.659 35.829 1.00 94.00 139 LYS A O 1
ATOM 1083 N N . LEU A 1 140 ? -11.523 -7.759 33.651 1.00 94.12 140 LEU A N 1
ATOM 1084 C CA . LEU A 1 140 ? -11.784 -6.352 33.346 1.00 94.12 140 LEU A CA 1
ATOM 1085 C C . LEU A 1 140 ? -13.264 -6.007 33.490 1.00 94.12 140 LEU A C 1
ATOM 1087 O O . LEU A 1 140 ? -13.575 -5.003 34.115 1.00 94.12 140 LEU A O 1
ATOM 1091 N N . LYS A 1 141 ? -14.175 -6.863 33.012 1.00 94.81 141 LYS A N 1
ATOM 1092 C CA . LYS A 1 141 ? -15.622 -6.735 33.238 1.00 94.81 141 LYS A CA 1
ATOM 1093 C C . LYS A 1 141 ? -15.925 -6.516 34.719 1.00 94.81 141 LYS A C 1
ATOM 1095 O O . LYS A 1 141 ? -16.588 -5.548 35.071 1.00 94.81 141 LYS A O 1
ATOM 1100 N N . ASN A 1 142 ? -15.389 -7.373 35.588 1.00 93.94 142 ASN A N 1
ATOM 1101 C CA . ASN A 1 142 ? -15.618 -7.265 37.030 1.00 93.94 142 ASN A CA 1
ATOM 1102 C C . ASN A 1 142 ? -14.999 -5.994 37.628 1.00 93.94 142 ASN A C 1
ATOM 1104 O O . ASN A 1 142 ? -15.573 -5.400 38.537 1.00 93.94 142 ASN A O 1
ATOM 1108 N N . GLN A 1 143 ? -13.835 -5.565 37.134 1.00 93.88 143 GLN A N 1
ATOM 1109 C CA . GLN A 1 143 ? -13.217 -4.314 37.573 1.00 93.88 143 GLN A CA 1
ATOM 1110 C C . GLN A 1 143 ? -14.039 -3.091 37.164 1.00 93.88 143 GLN A C 1
ATOM 1112 O O . GLN A 1 143 ? -14.201 -2.202 37.993 1.00 93.88 143 GLN A O 1
ATOM 1117 N N . ILE A 1 144 ? -14.576 -3.062 35.942 1.00 93.25 144 ILE A N 1
ATOM 1118 C CA . ILE A 1 144 ? -15.414 -1.964 35.444 1.00 93.25 144 ILE A CA 1
ATOM 1119 C C . ILE A 1 144 ? -16.724 -1.905 36.233 1.00 93.25 144 ILE A C 1
ATOM 1121 O O . ILE A 1 144 ? -17.053 -0.845 36.747 1.00 93.25 144 ILE A O 1
ATOM 1125 N N . LEU A 1 145 ? -17.411 -3.040 36.425 1.00 93.50 145 LEU A N 1
ATOM 1126 C CA . LEU A 1 145 ? -18.641 -3.103 37.231 1.00 93.50 145 LEU A CA 1
ATOM 1127 C C . LEU A 1 145 ? -18.413 -2.653 38.682 1.00 93.50 145 LEU A C 1
ATOM 1129 O O . LEU A 1 145 ? -19.272 -2.019 39.283 1.00 93.50 145 LEU A O 1
ATOM 1133 N N . LYS A 1 146 ? -17.243 -2.961 39.256 1.00 92.38 146 LYS A N 1
ATOM 1134 C CA . LYS A 1 146 ? -16.916 -2.578 40.635 1.00 92.38 146 LYS A CA 1
ATOM 1135 C C . LYS A 1 146 ? -16.487 -1.117 40.770 1.00 92.38 146 LYS A C 1
ATOM 1137 O O . LYS A 1 146 ? -16.798 -0.489 41.774 1.00 92.38 146 LYS A O 1
ATOM 1142 N N . LYS A 1 147 ? -15.687 -0.614 39.829 1.00 92.31 147 LYS A N 1
ATOM 1143 C CA . LYS A 1 147 ? -15.120 0.741 39.890 1.00 92.31 147 LYS A CA 1
ATOM 1144 C C . LYS A 1 147 ? -16.017 1.790 39.239 1.00 92.31 147 LYS A C 1
ATOM 1146 O O . LYS A 1 147 ? -15.749 2.965 39.442 1.00 92.31 147 LYS A O 1
ATOM 1151 N N . GLN A 1 148 ? -17.007 1.372 38.446 1.00 91.69 148 GLN A N 1
ATOM 1152 C CA . GLN A 1 148 ? -17.825 2.252 37.607 1.00 91.69 148 GLN A CA 1
ATOM 1153 C C . GLN A 1 148 ? -16.951 3.203 36.771 1.00 91.69 148 GLN A C 1
ATOM 1155 O O . GLN A 1 148 ? -17.214 4.392 36.637 1.00 91.69 148 GLN A O 1
ATOM 1160 N N . ALA A 1 149 ? -15.866 2.656 36.214 1.00 88.00 149 ALA A N 1
ATOM 1161 C CA . ALA A 1 149 ? -14.906 3.385 35.398 1.00 88.00 149 ALA A CA 1
ATOM 1162 C C . ALA A 1 149 ? -14.369 2.475 34.292 1.00 88.00 149 ALA A C 1
ATOM 1164 O O . ALA A 1 149 ? -14.052 1.309 34.539 1.00 88.00 149 ALA A O 1
ATOM 1165 N N . VAL A 1 150 ? -14.248 3.007 33.073 1.00 86.00 150 VAL A N 1
ATOM 1166 C CA . VAL A 1 150 ? -13.711 2.256 31.924 1.00 86.00 150 VAL A CA 1
ATOM 1167 C C . VAL A 1 150 ? -12.182 2.215 31.947 1.00 86.00 150 VAL A C 1
ATOM 1169 O O . VAL A 1 150 ? -11.587 1.221 31.525 1.00 86.00 150 VAL A O 1
ATOM 1172 N N . GLU A 1 151 ? -11.537 3.264 32.466 1.00 85.75 151 GLU A N 1
ATOM 1173 C CA . GLU A 1 151 ? -10.078 3.351 32.546 1.00 85.75 151 GLU A CA 1
ATOM 1174 C C . GLU A 1 151 ? -9.547 2.546 33.741 1.00 85.75 151 GLU A C 1
ATOM 1176 O O . GLU A 1 151 ? -9.248 3.059 34.817 1.00 85.75 151 GLU A O 1
ATOM 1181 N N . VAL A 1 152 ? -9.476 1.231 33.547 1.00 87.06 152 VAL A N 1
ATOM 1182 C CA . VAL A 1 152 ? -8.888 0.274 34.491 1.00 87.06 152 VAL A CA 1
ATOM 1183 C C . VAL A 1 152 ? -7.580 -0.301 33.948 1.00 87.06 152 VAL A C 1
ATOM 1185 O O . VAL A 1 152 ? -7.339 -0.313 32.735 1.00 87.06 152 VAL A O 1
ATOM 1188 N N . ASP A 1 153 ? -6.728 -0.796 34.846 1.00 87.50 153 ASP A N 1
ATOM 1189 C CA . ASP A 1 153 ? -5.425 -1.349 34.481 1.00 87.50 153 ASP A CA 1
ATOM 1190 C C . ASP A 1 153 ? -5.560 -2.581 33.583 1.00 87.50 153 ASP A C 1
ATOM 1192 O O . ASP A 1 153 ? -6.286 -3.534 33.879 1.00 87.50 153 ASP A O 1
ATOM 1196 N N . SER A 1 154 ? -4.814 -2.580 32.480 1.00 88.81 154 SER A N 1
ATOM 1197 C CA . SER A 1 154 ? -4.776 -3.709 31.555 1.00 88.81 154 SER A CA 1
ATOM 1198 C C . SER A 1 154 ? -4.119 -4.934 32.199 1.00 88.81 154 SER A C 1
ATOM 1200 O O . SER A 1 154 ? -3.161 -4.829 32.964 1.00 88.81 154 SER A O 1
ATOM 1202 N N . ILE A 1 155 ? -4.598 -6.130 31.850 1.00 89.25 155 ILE A N 1
ATOM 1203 C CA . ILE A 1 155 ? -4.087 -7.380 32.421 1.00 89.25 155 ILE A CA 1
ATOM 1204 C C . ILE A 1 155 ? -2.752 -7.754 31.766 1.00 89.25 155 ILE A C 1
ATOM 1206 O O . ILE A 1 155 ? -2.645 -7.845 30.537 1.00 89.25 155 ILE A O 1
ATOM 1210 N N . SER A 1 156 ? -1.735 -8.019 32.589 1.00 87.12 156 SER A N 1
ATOM 1211 C CA . SER A 1 156 ? -0.406 -8.448 32.139 1.00 87.12 156 SER A CA 1
ATOM 1212 C C . SER A 1 156 ? -0.480 -9.659 31.204 1.00 87.12 156 SER A C 1
ATOM 1214 O O . SER A 1 156 ? -1.169 -10.638 31.481 1.00 87.12 156 SER A O 1
ATOM 1216 N N . GLY A 1 157 ? 0.228 -9.585 30.073 1.00 84.81 157 GLY A N 1
ATOM 1217 C CA . GLY A 1 157 ? 0.218 -10.624 29.033 1.00 84.81 157 GLY A CA 1
ATOM 1218 C C . GLY A 1 157 ? -0.986 -10.577 28.078 1.00 84.81 157 GLY A C 1
ATOM 1219 O O . GLY A 1 157 ? -0.971 -11.254 27.048 1.00 84.81 157 GLY A O 1
ATOM 1220 N N . ALA A 1 158 ? -1.985 -9.736 28.360 1.00 90.31 158 ALA A N 1
ATOM 1221 C CA . ALA A 1 158 ? -3.199 -9.566 27.563 1.00 90.31 158 ALA A CA 1
ATOM 1222 C C . ALA A 1 158 ? -3.471 -8.091 27.207 1.00 90.31 158 ALA A C 1
ATOM 1224 O O . ALA A 1 158 ? -4.624 -7.700 27.052 1.00 90.31 158 ALA A O 1
ATOM 1225 N N . THR A 1 159 ? -2.435 -7.255 27.075 1.00 87.25 159 THR A N 1
ATOM 1226 C CA . THR A 1 159 ? -2.567 -5.795 26.892 1.00 87.25 159 THR A CA 1
ATOM 1227 C C . THR A 1 159 ? -3.427 -5.407 25.687 1.00 87.25 159 THR A C 1
ATOM 1229 O O . THR A 1 159 ? -4.322 -4.582 25.824 1.00 87.25 159 THR A O 1
ATOM 1232 N N . LEU A 1 160 ? -3.204 -6.025 24.521 1.00 84.06 160 LEU A N 1
ATOM 1233 C CA . LEU A 1 160 ? -3.975 -5.728 23.306 1.00 84.06 160 LEU A CA 1
ATOM 1234 C C . LEU A 1 160 ? -5.453 -6.113 23.459 1.00 84.06 160 LEU A C 1
ATOM 1236 O O . LEU A 1 160 ? -6.330 -5.318 23.146 1.00 84.06 160 LEU A O 1
ATOM 1240 N N . SER A 1 161 ? -5.728 -7.297 24.010 1.00 90.62 161 SER A N 1
ATOM 1241 C CA . SER A 1 161 ? -7.090 -7.771 24.282 1.00 90.62 161 SER A CA 1
ATOM 1242 C C . SER A 1 161 ? -7.785 -6.905 25.345 1.00 90.62 161 SER A C 1
ATOM 1244 O O . SER A 1 161 ? -8.962 -6.588 25.214 1.00 90.62 161 SER A O 1
ATOM 1246 N N . SER A 1 162 ? -7.034 -6.460 26.359 1.00 91.38 162 SER A N 1
ATOM 1247 C CA . SER A 1 162 ? -7.517 -5.564 27.417 1.00 91.38 162 SER A CA 1
ATOM 1248 C C . SER A 1 162 ? -7.915 -4.202 26.854 1.00 91.38 162 SER A C 1
ATOM 1250 O O . SER A 1 162 ? -9.013 -3.722 27.116 1.00 91.38 162 SER A O 1
ATOM 1252 N N . ASN A 1 163 ? -7.048 -3.600 26.035 1.00 87.50 163 ASN A N 1
ATOM 1253 C CA . ASN A 1 163 ? -7.317 -2.313 25.398 1.00 87.50 163 ASN A CA 1
ATOM 1254 C C . ASN A 1 163 ? -8.489 -2.415 24.410 1.00 87.50 163 ASN A C 1
ATOM 1256 O O . ASN A 1 163 ? -9.331 -1.523 24.380 1.00 87.50 163 ASN A O 1
ATOM 1260 N N . GLY A 1 164 ? -8.582 -3.517 23.657 1.00 86.69 164 GLY A N 1
ATOM 1261 C CA . GLY A 1 164 ? -9.709 -3.794 22.766 1.00 86.69 164 GLY A CA 1
ATOM 1262 C C . GLY A 1 164 ? -11.042 -3.863 23.506 1.00 86.69 164 GLY A C 1
ATOM 1263 O O . GLY A 1 164 ? -11.999 -3.200 23.114 1.00 86.69 164 GLY A O 1
ATOM 1264 N N . PHE A 1 165 ? -11.095 -4.592 24.622 1.00 93.00 165 PHE A N 1
ATOM 1265 C CA . PHE A 1 165 ? -12.292 -4.676 25.459 1.00 93.00 165 PHE A CA 1
ATOM 1266 C C . PHE A 1 165 ? -12.669 -3.323 26.086 1.00 93.00 165 PHE A C 1
ATOM 1268 O O . PHE A 1 165 ? -13.823 -2.912 25.976 1.00 93.00 165 PHE A O 1
ATOM 1275 N N . LYS A 1 166 ? -11.705 -2.583 26.659 1.00 91.00 166 LYS A N 1
ATOM 1276 C CA . LYS A 1 166 ? -11.940 -1.222 27.185 1.00 91.00 166 LYS A CA 1
ATOM 1277 C C . LYS A 1 166 ? -12.492 -0.282 26.110 1.00 91.00 166 LYS A C 1
ATOM 1279 O O . LYS A 1 166 ? -13.450 0.442 26.361 1.00 91.00 166 LYS A O 1
ATOM 1284 N N . ALA A 1 167 ? -11.941 -0.336 24.897 1.00 87.50 167 ALA A N 1
ATOM 1285 C CA . ALA A 1 167 ? -12.417 0.463 23.770 1.00 87.50 167 ALA A CA 1
ATOM 1286 C C . ALA A 1 167 ? -13.846 0.086 23.343 1.00 87.50 167 ALA A C 1
ATOM 1288 O O . ALA A 1 167 ? -14.631 0.969 22.998 1.00 87.50 167 ALA A O 1
ATOM 1289 N N . ALA A 1 168 ? -14.196 -1.205 23.384 1.00 90.06 168 ALA A N 1
ATOM 1290 C CA . ALA A 1 168 ? -15.547 -1.675 23.091 1.00 90.06 168 ALA A CA 1
ATOM 1291 C C . ALA A 1 168 ? -16.557 -1.135 24.118 1.00 90.06 168 ALA A C 1
ATOM 1293 O O . ALA A 1 168 ? -17.564 -0.550 23.731 1.00 90.06 168 ALA A O 1
ATOM 1294 N N . VAL A 1 169 ? -16.248 -1.255 25.415 1.00 92.06 169 VAL A N 1
ATOM 1295 C CA . VAL A 1 169 ? -17.098 -0.749 26.508 1.00 92.06 169 VAL A CA 1
ATOM 1296 C C . VAL A 1 169 ? -17.222 0.775 26.454 1.00 92.06 169 VAL A C 1
ATOM 1298 O O . VAL A 1 169 ? -18.330 1.297 26.527 1.00 92.06 169 VAL A O 1
ATOM 1301 N N . SER A 1 170 ? -16.111 1.492 26.254 1.00 89.56 170 SER A N 1
ATOM 1302 C CA . SER A 1 170 ? -16.116 2.953 26.111 1.00 89.56 170 SER A CA 1
ATOM 1303 C C . SER A 1 170 ? -17.040 3.399 24.977 1.00 89.56 170 SER A C 1
ATOM 1305 O O . SER A 1 170 ? -17.890 4.262 25.181 1.00 89.56 170 SER A O 1
ATOM 1307 N N . LYS A 1 171 ? -16.929 2.781 23.792 1.00 86.88 171 LYS A N 1
ATOM 1308 C CA . LYS A 1 171 ? -17.783 3.115 22.643 1.00 86.88 171 LYS A CA 1
ATOM 1309 C C . LYS A 1 171 ? -19.263 2.868 22.906 1.00 86.88 171 LYS A C 1
ATOM 1311 O O . LYS A 1 171 ? -20.056 3.696 22.481 1.00 86.88 171 LYS A O 1
ATOM 1316 N N . ALA A 1 172 ? -19.614 1.784 23.601 1.00 90.06 172 ALA A N 1
ATOM 1317 C CA . ALA A 1 172 ? -20.998 1.526 23.990 1.00 90.06 172 ALA A CA 1
ATOM 1318 C C . ALA A 1 172 ? -21.531 2.661 24.881 1.00 90.06 172 ALA A C 1
ATOM 1320 O O . ALA A 1 172 ? -22.545 3.274 24.574 1.00 90.06 172 ALA A O 1
ATOM 1321 N N . LEU A 1 173 ? -20.799 3.025 25.936 1.00 89.88 173 LEU A N 1
ATOM 1322 C CA . LEU A 1 173 ? -21.224 4.079 26.864 1.00 89.88 173 LEU A CA 1
ATOM 1323 C C . LEU A 1 173 ? -21.312 5.465 26.202 1.00 89.88 173 LEU A C 1
ATOM 1325 O O . LEU A 1 173 ? -22.199 6.258 26.516 1.00 89.88 173 LEU A O 1
ATOM 1329 N N . TRP A 1 174 ? -20.448 5.742 25.222 1.00 86.19 174 TRP A N 1
ATOM 1330 C CA . TRP A 1 174 ? -20.516 6.958 24.408 1.00 86.19 174 TRP A CA 1
ATOM 1331 C C . TRP A 1 174 ? -21.808 7.093 23.587 1.00 86.19 174 TRP A C 1
ATOM 1333 O O . TRP A 1 174 ? -22.175 8.214 23.218 1.00 86.19 174 TRP A O 1
ATOM 1343 N N . GLU A 1 175 ? -22.508 5.997 23.279 1.00 84.69 175 GLU A N 1
ATOM 1344 C CA . GLU A 1 175 ? -23.802 6.062 22.591 1.00 84.69 175 GLU A CA 1
ATOM 1345 C C . GLU A 1 175 ? -24.903 6.644 23.483 1.00 84.69 175 GLU A C 1
ATOM 1347 O O . GLU A 1 175 ? -25.750 7.382 22.976 1.00 84.69 175 GLU A O 1
ATOM 1352 N N . GLY A 1 176 ? -24.842 6.388 24.794 1.00 84.31 176 GLY A N 1
ATOM 1353 C CA . GLY A 1 176 ? -25.814 6.867 25.781 1.00 84.31 176 GLY A CA 1
ATOM 1354 C C . GLY A 1 176 ? -25.548 8.265 26.347 1.00 84.31 176 GLY A C 1
ATOM 1355 O O . GLY A 1 176 ? -26.364 8.782 27.111 1.00 84.31 176 GLY A O 1
ATOM 1356 N N . MET A 1 177 ? -24.436 8.907 25.978 1.00 84.25 177 MET A N 1
ATOM 1357 C CA . MET A 1 177 ? -24.069 10.245 26.460 1.00 84.25 177 MET A CA 1
ATOM 1358 C C . MET A 1 177 ? -24.957 11.357 25.855 1.00 84.25 177 MET A C 1
ATOM 1360 O O . MET A 1 177 ? -25.057 11.464 24.627 1.00 84.25 177 MET A O 1
ATOM 1364 N N . PRO A 1 178 ? -25.546 12.259 26.672 1.00 69.81 178 PRO A N 1
ATOM 1365 C CA . PRO A 1 178 ? -26.413 13.348 26.209 1.00 69.81 178 PRO A CA 1
ATOM 1366 C C . PRO A 1 178 ? -25.651 14.461 25.478 1.00 69.81 178 PRO A C 1
ATOM 1368 O O . PRO A 1 178 ? -26.217 15.120 24.607 1.00 69.81 178 PRO A O 1
ATOM 1371 N N . LYS A 1 179 ? -24.369 14.666 25.806 1.00 61.91 179 LYS A N 1
ATOM 1372 C CA . LYS A 1 179 ? -23.463 15.590 25.115 1.00 61.91 179 LYS A CA 1
ATOM 1373 C C . LYS A 1 179 ? -22.238 14.826 24.629 1.00 61.91 179 LYS A C 1
ATOM 1375 O O . LYS A 1 179 ? -21.284 14.615 25.371 1.00 61.91 179 LYS A O 1
ATOM 1380 N N . LYS A 1 180 ? -22.249 14.424 23.359 1.00 61.31 180 LYS A N 1
ATOM 1381 C CA . LYS A 1 180 ? -21.018 14.002 22.676 1.00 61.31 180 LYS A CA 1
ATOM 1382 C C . LYS A 1 180 ? -20.120 15.240 22.532 1.00 61.31 180 LYS A C 1
ATOM 1384 O O . LYS A 1 180 ? -20.666 16.306 22.244 1.00 61.31 180 LYS A O 1
ATOM 1389 N N . PRO A 1 181 ? -18.791 15.150 22.717 1.00 59.94 181 PRO A N 1
ATOM 1390 C CA . PRO A 1 181 ? -17.919 16.300 22.531 1.00 59.94 181 PRO A CA 1
ATOM 1391 C C . PRO A 1 181 ? -18.119 16.864 21.125 1.00 59.94 181 PRO A C 1
ATOM 1393 O O . PRO A 1 181 ? -17.957 16.155 20.127 1.00 59.94 181 PRO A O 1
ATOM 1396 N N . GLU A 1 182 ? -18.514 18.134 21.044 1.00 57.66 182 GLU A N 1
ATOM 1397 C CA . GLU A 1 182 ? -18.622 18.860 19.782 1.00 57.66 182 GLU A CA 1
ATOM 1398 C C . GLU A 1 182 ? -17.218 19.141 19.249 1.00 57.66 182 GLU A C 1
ATOM 1400 O O . GLU A 1 182 ? -16.645 20.217 19.389 1.00 57.66 182 GLU A O 1
ATOM 1405 N N . VAL A 1 183 ? -16.631 18.127 18.627 1.00 63.03 183 VAL A N 1
ATOM 1406 C CA . VAL A 1 183 ? -15.457 18.304 17.785 1.00 63.03 183 VAL A CA 1
ATOM 1407 C C . VAL A 1 183 ? -15.891 18.970 16.481 1.00 63.03 183 VAL A C 1
ATOM 1409 O O . VAL A 1 183 ? -16.855 18.536 15.836 1.00 63.03 183 VAL A O 1
ATOM 1412 N N . SER A 1 184 ? -15.177 20.030 16.089 1.00 71.12 184 SER A N 1
ATOM 1413 C CA . SER A 1 184 ? -15.399 20.724 14.817 1.00 71.12 184 SER A CA 1
ATOM 1414 C C . SER A 1 184 ? -15.403 19.729 13.649 1.00 71.12 184 SER A C 1
ATOM 1416 O O . SER A 1 184 ? -14.761 18.677 13.708 1.00 71.12 184 SER A O 1
ATOM 1418 N N . GLY A 1 185 ? -16.118 20.036 12.560 1.00 69.94 185 GLY A N 1
ATOM 1419 C CA . GLY A 1 185 ? -16.186 19.135 11.399 1.00 69.94 185 GLY A CA 1
ATOM 1420 C C . GLY A 1 185 ? -14.796 18.745 10.877 1.00 69.94 185 GLY A C 1
ATOM 1421 O O . GLY A 1 185 ? -14.547 17.582 10.566 1.00 69.94 185 GLY A O 1
ATOM 1422 N N . LEU A 1 186 ? -13.857 19.693 10.903 1.00 63.81 186 LEU A N 1
ATOM 1423 C CA . LEU A 1 186 ? -12.459 19.462 10.549 1.00 63.81 186 LEU A CA 1
ATOM 1424 C C . LEU A 1 186 ? -11.761 18.521 11.541 1.00 63.81 186 LEU A C 1
ATOM 1426 O O . LEU A 1 186 ? -11.045 17.626 11.110 1.00 63.81 186 LEU A O 1
ATOM 1430 N N . ALA A 1 187 ? -12.008 18.651 12.847 1.00 64.62 187 ALA A N 1
ATOM 1431 C CA . ALA A 1 187 ? -11.457 17.743 13.851 1.00 64.62 187 ALA A CA 1
ATOM 1432 C C . ALA A 1 187 ? -12.005 16.312 13.718 1.00 64.62 187 ALA A C 1
ATOM 1434 O O . ALA A 1 187 ? -11.238 15.372 13.893 1.00 64.62 187 ALA A O 1
ATOM 1435 N N . LYS A 1 188 ? -13.277 16.117 13.333 1.00 64.62 188 LYS A N 1
ATOM 1436 C CA . LYS A 1 188 ? -13.821 14.776 13.024 1.00 64.62 188 LYS A CA 1
ATOM 1437 C C . LYS A 1 188 ? -13.140 14.147 11.817 1.00 64.62 188 LYS A C 1
ATOM 1439 O O . LYS A 1 188 ? -12.784 12.974 11.864 1.00 64.62 188 LYS A O 1
ATOM 1444 N N . VAL A 1 189 ? -12.951 14.927 10.753 1.00 63.53 189 VAL A N 1
ATOM 1445 C CA . VAL A 1 189 ? -12.245 14.472 9.548 1.00 63.53 189 VAL A CA 1
ATOM 1446 C C . VAL A 1 189 ? -10.798 14.132 9.887 1.00 63.53 189 VAL A C 1
ATOM 1448 O O . VAL A 1 189 ? -10.333 13.057 9.533 1.00 63.53 189 VAL A O 1
ATOM 1451 N N . MET A 1 190 ? -10.107 14.998 10.630 1.00 59.91 190 MET A N 1
ATOM 1452 C CA . MET A 1 190 ? -8.735 14.755 11.069 1.00 59.91 190 MET A CA 1
ATOM 1453 C C . MET A 1 190 ? -8.644 13.525 11.970 1.00 59.91 190 MET A C 1
ATOM 1455 O O . MET A 1 190 ? -7.814 12.667 11.711 1.00 59.91 190 MET A O 1
ATOM 1459 N N . TYR A 1 191 ? -9.518 13.388 12.968 1.00 63.97 191 TYR A N 1
ATOM 1460 C CA . TYR A 1 191 ? -9.574 12.219 13.846 1.00 63.97 191 TYR A CA 1
ATOM 1461 C C . TYR A 1 191 ? -9.824 10.931 13.056 1.00 63.97 191 TYR A C 1
ATOM 1463 O O . TYR A 1 191 ? -9.068 9.980 13.193 1.00 63.97 191 TYR A O 1
ATOM 1471 N N . PHE A 1 192 ? -10.800 10.906 12.145 1.00 61.28 192 PHE A N 1
ATOM 1472 C CA . PHE A 1 192 ? -11.024 9.760 11.257 1.00 61.28 192 PHE A CA 1
ATOM 1473 C C . PHE A 1 192 ? -9.792 9.443 10.388 1.00 61.28 192 PHE A C 1
ATOM 1475 O O . PHE A 1 192 ? -9.413 8.284 10.227 1.00 61.28 192 PHE A O 1
ATOM 1482 N N . LEU A 1 193 ? -9.126 10.480 9.877 1.00 57.72 193 LEU A N 1
ATOM 1483 C CA . LEU A 1 193 ? -7.875 10.384 9.127 1.00 57.72 193 LEU A CA 1
ATOM 1484 C C . LEU A 1 193 ? -6.641 10.127 10.006 1.00 57.72 193 LEU A C 1
ATOM 1486 O O . LEU A 1 193 ? -5.541 10.165 9.479 1.00 57.72 193 LEU A O 1
ATOM 1490 N N . LEU A 1 194 ? -6.755 9.911 11.314 1.00 56.53 194 LEU A N 1
ATOM 1491 C CA . LEU A 1 194 ? -5.613 9.718 12.224 1.00 56.53 194 LEU A CA 1
ATOM 1492 C C . LEU A 1 194 ? -5.780 8.466 13.091 1.00 56.53 194 LEU A C 1
ATOM 1494 O O . LEU A 1 194 ? -4.801 7.788 13.399 1.00 56.53 194 LEU A O 1
ATOM 1498 N N . GLU A 1 195 ? -7.016 8.136 13.451 1.00 58.22 195 GLU A N 1
ATOM 1499 C CA . GLU A 1 195 ? -7.395 7.085 14.392 1.00 58.22 195 GLU A CA 1
ATOM 1500 C C . GLU A 1 195 ? -7.532 5.717 13.712 1.00 58.22 195 GLU A C 1
ATOM 1502 O O . GLU A 1 195 ? -8.477 4.966 13.952 1.00 58.22 195 GLU A O 1
ATOM 1507 N N . ASN A 1 196 ? -6.587 5.379 12.837 1.00 55.00 196 ASN A N 1
ATOM 1508 C CA . ASN A 1 196 ? -6.489 4.026 12.316 1.00 55.00 196 ASN A CA 1
ATOM 1509 C C . ASN A 1 196 ? -5.205 3.407 12.862 1.00 55.00 196 ASN A C 1
ATOM 1511 O O . ASN A 1 196 ? -4.100 3.877 12.582 1.00 55.00 196 ASN A O 1
ATOM 1515 N N . ASN A 1 197 ? -5.352 2.389 13.706 1.00 57.81 197 ASN A N 1
ATOM 1516 C CA . ASN A 1 197 ? -4.214 1.719 14.313 1.00 57.81 197 ASN A CA 1
ATOM 1517 C C . ASN A 1 197 ? -3.493 0.858 13.260 1.00 57.81 197 ASN A C 1
ATOM 1519 O O . ASN A 1 197 ? -4.107 0.285 12.352 1.00 57.81 197 ASN A O 1
ATOM 1523 N N . LEU A 1 198 ? -2.162 0.784 13.364 1.00 58.03 198 LEU A N 1
ATOM 1524 C CA . LEU A 1 198 ? -1.325 -0.120 12.568 1.00 58.03 198 LEU A CA 1
ATOM 1525 C C . LEU A 1 198 ? -1.573 -1.565 13.016 1.00 58.03 198 LEU A C 1
ATOM 1527 O O . LEU A 1 198 ? -0.786 -2.159 13.749 1.00 58.03 198 LEU A O 1
ATOM 1531 N N . ASN A 1 199 ? -2.694 -2.122 12.576 1.00 63.28 199 ASN A N 1
ATOM 1532 C CA . ASN A 1 199 ? -3.102 -3.477 12.910 1.00 63.28 199 ASN A CA 1
ATOM 1533 C C . ASN A 1 199 ? -2.647 -4.450 11.822 1.00 63.28 199 ASN A C 1
ATOM 1535 O O . ASN A 1 199 ? -2.358 -4.061 10.687 1.00 63.28 199 ASN A O 1
ATOM 1539 N N . LYS A 1 200 ? -2.589 -5.747 12.151 1.00 64.12 200 LYS A N 1
ATOM 1540 C CA . LYS A 1 200 ? -2.187 -6.793 11.191 1.00 64.12 200 LYS A CA 1
ATOM 1541 C C . LYS A 1 200 ? -3.052 -6.774 9.930 1.00 64.12 200 LYS A C 1
ATOM 1543 O O . LYS A 1 200 ? -2.536 -6.967 8.835 1.00 64.12 200 LYS A O 1
ATOM 1548 N N . VAL A 1 201 ? -4.345 -6.490 10.084 1.00 66.19 201 VAL A N 1
ATOM 1549 C CA . VAL A 1 201 ? -5.280 -6.333 8.965 1.00 66.19 201 VAL A CA 1
ATOM 1550 C C . VAL A 1 201 ? -4.860 -5.160 8.081 1.00 66.19 201 VAL A C 1
ATOM 1552 O O . VAL A 1 201 ? -4.733 -5.328 6.873 1.00 66.19 201 VAL A O 1
ATOM 1555 N N . THR A 1 202 ? -4.547 -4.005 8.673 1.00 68.81 202 THR A N 1
ATOM 1556 C CA . THR A 1 202 ? -4.081 -2.813 7.952 1.00 68.81 202 THR A CA 1
ATOM 1557 C C . THR A 1 202 ? -2.781 -3.076 7.189 1.00 68.81 202 THR A C 1
ATOM 1559 O O . THR A 1 202 ? -2.670 -2.687 6.028 1.00 68.81 202 THR A O 1
ATOM 1562 N N . PHE A 1 203 ? -1.824 -3.794 7.790 1.00 71.88 203 PHE A N 1
ATOM 1563 C CA . PHE A 1 203 ? -0.589 -4.212 7.113 1.00 71.88 203 PHE A CA 1
ATOM 1564 C C . PHE A 1 203 ? -0.852 -5.145 5.929 1.00 71.88 203 PHE A C 1
ATOM 1566 O O . PHE A 1 203 ? -0.308 -4.929 4.847 1.00 71.88 203 PHE A O 1
ATOM 1573 N N . ASN A 1 204 ? -1.700 -6.158 6.116 1.00 74.62 204 ASN A N 1
ATOM 1574 C CA . ASN A 1 204 ? -2.028 -7.117 5.063 1.00 74.62 204 ASN A CA 1
ATOM 1575 C C . ASN A 1 204 ? -2.752 -6.434 3.897 1.00 74.62 204 ASN A C 1
ATOM 1577 O O . ASN A 1 204 ? -2.386 -6.640 2.742 1.00 74.62 204 ASN A O 1
ATOM 1581 N N . SER A 1 205 ? -3.721 -5.567 4.194 1.00 79.94 205 SER A N 1
ATOM 1582 C CA . SER A 1 205 ? -4.429 -4.774 3.187 1.00 79.94 205 SER A CA 1
ATOM 1583 C C . SER A 1 205 ? -3.479 -3.858 2.414 1.00 79.94 205 SER A C 1
ATOM 1585 O O . SER A 1 205 ? -3.570 -3.777 1.190 1.00 79.94 205 SER A O 1
ATOM 1587 N N . LEU A 1 206 ? -2.523 -3.218 3.099 1.00 77.88 206 LEU A N 1
ATOM 1588 C CA . LEU A 1 206 ? -1.512 -2.377 2.457 1.00 77.88 206 LEU A CA 1
ATOM 1589 C C . LEU A 1 206 ? -0.602 -3.190 1.530 1.00 77.88 206 LEU A C 1
ATOM 1591 O O . LEU A 1 206 ? -0.321 -2.754 0.416 1.00 77.88 206 LEU A O 1
ATOM 1595 N N . ALA A 1 207 ? -0.167 -4.373 1.972 1.00 79.12 207 ALA A N 1
ATOM 1596 C CA . ALA A 1 207 ? 0.672 -5.264 1.179 1.00 79.12 207 ALA A CA 1
ATOM 1597 C C . ALA A 1 207 ? -0.055 -5.739 -0.086 1.00 79.12 207 ALA A C 1
ATOM 1599 O O . ALA A 1 207 ? 0.503 -5.655 -1.179 1.00 79.12 207 ALA A O 1
ATOM 1600 N N . ILE A 1 208 ? -1.317 -6.162 0.042 1.00 85.12 208 ILE A N 1
ATOM 1601 C CA . ILE A 1 208 ? -2.151 -6.570 -1.097 1.00 85.12 208 ILE A CA 1
ATOM 1602 C C . ILE A 1 208 ? -2.323 -5.403 -2.074 1.00 85.12 208 ILE A C 1
ATOM 1604 O O . ILE A 1 208 ? -2.087 -5.561 -3.271 1.00 85.12 208 ILE A O 1
ATOM 1608 N N . LEU A 1 209 ? -2.677 -4.215 -1.577 1.00 85.00 209 LEU A N 1
ATOM 1609 C CA . LEU A 1 209 ? -2.890 -3.044 -2.426 1.00 85.00 209 LEU A CA 1
ATOM 1610 C C . LEU A 1 209 ? -1.598 -2.601 -3.127 1.00 85.00 209 LEU A C 1
ATOM 1612 O O . LEU A 1 209 ? -1.624 -2.240 -4.302 1.00 85.00 209 LEU A O 1
ATOM 1616 N N . PHE A 1 210 ? -0.459 -2.677 -2.438 1.00 82.62 210 PHE A N 1
ATOM 1617 C CA . PHE A 1 210 ? 0.844 -2.392 -3.027 1.00 82.62 210 PHE A CA 1
ATOM 1618 C C . PHE A 1 210 ? 1.201 -3.387 -4.140 1.00 82.62 210 PHE A C 1
ATOM 1620 O O . PHE A 1 210 ? 1.646 -2.965 -5.206 1.00 82.62 210 PHE A O 1
ATOM 1627 N N . ILE A 1 211 ? 0.954 -4.687 -3.936 1.00 85.62 211 ILE A N 1
ATOM 1628 C CA . ILE A 1 211 ? 1.151 -5.720 -4.967 1.00 85.62 211 ILE A CA 1
ATOM 1629 C C . ILE A 1 211 ? 0.274 -5.432 -6.191 1.00 85.62 211 ILE A C 1
ATOM 1631 O O . ILE A 1 211 ? 0.769 -5.464 -7.318 1.00 85.62 211 ILE A O 1
ATOM 1635 N N . ILE A 1 212 ? -1.001 -5.093 -5.981 1.00 88.44 212 ILE A N 1
ATOM 1636 C CA . ILE A 1 212 ? -1.926 -4.741 -7.067 1.00 88.44 212 ILE A CA 1
ATOM 1637 C C . ILE A 1 212 ? -1.401 -3.527 -7.841 1.00 88.44 212 ILE A C 1
ATOM 1639 O O . ILE A 1 212 ? -1.324 -3.563 -9.067 1.00 88.44 212 ILE A O 1
ATOM 1643 N N . LEU A 1 213 ? -0.977 -2.468 -7.148 1.00 86.06 213 LEU A N 1
ATOM 1644 C CA . LEU A 1 213 ? -0.435 -1.272 -7.796 1.00 86.06 213 LEU A CA 1
ATOM 1645 C C . LEU A 1 213 ? 0.877 -1.543 -8.538 1.00 86.06 213 LEU A C 1
ATOM 1647 O O . LEU A 1 213 ? 1.093 -0.974 -9.605 1.00 86.06 213 LEU A O 1
ATOM 1651 N N . MET A 1 214 ? 1.730 -2.433 -8.027 1.00 83.56 214 MET A N 1
ATOM 1652 C CA . MET A 1 214 ? 2.931 -2.881 -8.737 1.00 83.56 214 MET A CA 1
ATOM 1653 C C . MET A 1 214 ? 2.586 -3.656 -10.011 1.00 83.56 214 MET A C 1
ATOM 1655 O O . MET A 1 214 ? 3.214 -3.433 -11.045 1.00 83.56 214 MET A O 1
ATOM 1659 N N . MET A 1 215 ? 1.580 -4.531 -9.962 1.00 85.44 215 MET A N 1
ATOM 1660 C CA . MET A 1 215 ? 1.096 -5.262 -11.135 1.00 85.44 215 MET A CA 1
ATOM 1661 C C . MET A 1 215 ? 0.511 -4.304 -12.185 1.00 85.44 215 MET A C 1
ATOM 1663 O O . MET A 1 215 ? 0.801 -4.423 -13.378 1.00 85.44 215 MET A O 1
ATOM 1667 N N . VAL A 1 216 ? -0.253 -3.301 -11.749 1.00 86.56 216 VAL A N 1
ATOM 1668 C CA . VAL A 1 216 ? -0.767 -2.238 -12.623 1.00 86.56 216 VAL A CA 1
ATOM 1669 C C . VAL A 1 216 ? 0.377 -1.402 -13.212 1.00 86.56 216 VAL A C 1
ATOM 1671 O O . VAL A 1 216 ? 0.398 -1.180 -14.418 1.00 86.56 216 VAL A O 1
ATOM 1674 N N . ASP A 1 217 ? 1.380 -0.992 -12.427 1.00 81.81 217 ASP A N 1
ATOM 1675 C CA . ASP A 1 217 ? 2.554 -0.275 -12.959 1.00 81.81 217 ASP A CA 1
ATOM 1676 C C . ASP A 1 217 ? 3.310 -1.109 -14.001 1.00 81.81 217 ASP A C 1
ATOM 1678 O O . ASP A 1 217 ? 3.723 -0.577 -15.032 1.00 81.81 217 ASP A O 1
ATOM 1682 N N . TYR A 1 218 ? 3.459 -2.414 -13.757 1.00 81.38 218 TYR A N 1
ATOM 1683 C CA . TYR A 1 218 ? 4.135 -3.330 -14.671 1.00 81.38 218 TYR A CA 1
ATOM 1684 C C . TYR A 1 218 ? 3.391 -3.465 -16.005 1.00 81.38 218 TYR A C 1
ATOM 1686 O O . TYR A 1 218 ? 3.990 -3.320 -17.071 1.00 81.38 218 TYR A O 1
ATOM 1694 N N . THR A 1 219 ? 2.075 -3.669 -15.956 1.00 81.31 219 THR A N 1
ATOM 1695 C CA . THR A 1 219 ? 1.238 -3.765 -17.164 1.00 81.31 219 THR A CA 1
ATOM 1696 C C . THR A 1 219 ? 1.206 -2.447 -17.939 1.00 81.31 219 THR A C 1
ATOM 1698 O O . THR A 1 219 ? 1.410 -2.436 -19.153 1.00 81.31 219 THR A O 1
ATOM 1701 N N . ILE A 1 220 ? 1.059 -1.317 -17.241 1.00 79.81 220 ILE A N 1
ATOM 1702 C CA . ILE A 1 220 ? 1.125 0.019 -17.841 1.00 79.81 220 ILE A CA 1
ATOM 1703 C C . ILE A 1 220 ? 2.497 0.268 -18.475 1.00 79.81 220 ILE A C 1
ATOM 1705 O O . ILE A 1 220 ? 2.578 0.904 -19.524 1.00 79.81 220 ILE A O 1
ATOM 1709 N N . HIS A 1 221 ? 3.588 -0.231 -17.887 1.00 72.06 221 HIS A N 1
ATOM 1710 C CA . HIS A 1 221 ? 4.921 -0.040 -18.451 1.00 72.06 221 HIS A CA 1
ATOM 1711 C C . HIS A 1 221 ? 5.073 -0.683 -19.832 1.00 72.06 221 HIS A C 1
ATOM 1713 O O . HIS A 1 221 ? 5.666 -0.057 -20.706 1.00 72.06 221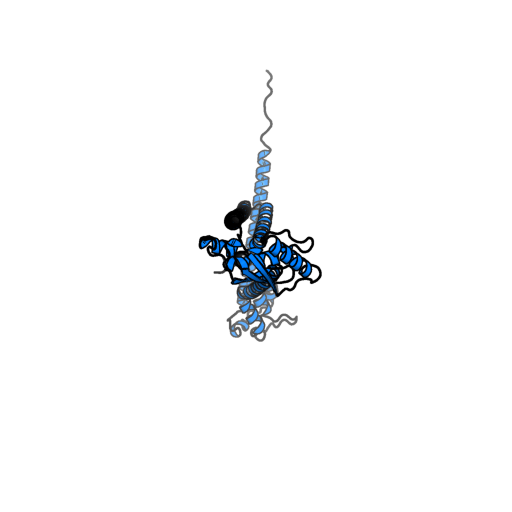 HIS A O 1
ATOM 1719 N N . ALA A 1 222 ? 4.498 -1.869 -20.052 1.00 64.50 222 ALA A N 1
ATOM 1720 C CA . ALA A 1 222 ? 4.524 -2.535 -21.355 1.00 64.50 222 ALA A CA 1
ATOM 1721 C C . ALA A 1 222 ? 3.737 -1.765 -22.433 1.00 64.50 222 ALA A C 1
ATOM 1723 O O . ALA A 1 222 ? 4.143 -1.753 -23.594 1.00 64.50 222 ALA A O 1
ATOM 1724 N N . ILE A 1 223 ? 2.649 -1.097 -22.035 1.00 66.19 223 ILE A N 1
ATOM 1725 C CA . ILE A 1 223 ? 1.784 -0.295 -22.918 1.00 66.19 223 ILE A CA 1
ATOM 1726 C C . ILE A 1 223 ? 2.410 1.071 -23.227 1.00 66.19 223 ILE A C 1
ATOM 1728 O O . ILE A 1 223 ? 2.324 1.558 -24.350 1.00 66.19 223 ILE A O 1
ATOM 1732 N N . LEU A 1 224 ? 3.025 1.705 -22.225 1.00 67.69 224 LEU A N 1
ATOM 1733 C CA . LEU A 1 224 ? 3.636 3.031 -22.352 1.00 67.69 224 LEU A CA 1
ATOM 1734 C C . LEU A 1 224 ? 5.071 2.990 -22.886 1.00 67.69 224 LEU A C 1
ATOM 1736 O O . LEU A 1 224 ? 5.630 4.045 -23.184 1.00 67.69 224 LEU A O 1
ATOM 1740 N N . ALA A 1 225 ? 5.689 1.811 -22.976 1.00 64.00 225 ALA A N 1
ATOM 1741 C CA . ALA A 1 225 ? 6.948 1.657 -23.683 1.00 64.00 225 ALA A CA 1
ATOM 1742 C C . ALA A 1 225 ? 6.699 1.949 -25.165 1.00 64.00 225 ALA A C 1
ATOM 1744 O O . ALA A 1 225 ? 5.955 1.249 -25.849 1.00 64.00 225 ALA A O 1
ATOM 1745 N N . LYS A 1 226 ? 7.290 3.036 -25.654 1.00 59.72 226 LYS A N 1
ATOM 1746 C CA . LYS A 1 226 ? 7.188 3.421 -27.056 1.00 59.72 226 LYS A CA 1
ATOM 1747 C C . LYS A 1 226 ? 7.647 2.259 -27.936 1.00 59.72 226 LYS A C 1
ATOM 1749 O O . LYS A 1 226 ? 8.634 1.597 -27.628 1.00 59.72 226 LYS A O 1
ATOM 1754 N N . ASP A 1 227 ? 6.914 2.014 -29.017 1.00 58.41 227 ASP A N 1
ATOM 1755 C CA . ASP A 1 227 ? 7.262 1.053 -30.066 1.00 58.41 227 ASP A CA 1
ATOM 1756 C C . ASP A 1 227 ? 7.212 -0.449 -29.715 1.00 58.41 227 ASP A C 1
ATOM 1758 O O . ASP A 1 227 ? 7.294 -1.252 -30.645 1.00 58.41 227 ASP A O 1
ATOM 1762 N N . THR A 1 228 ? 6.972 -0.874 -28.464 1.00 62.88 228 THR A N 1
ATOM 1763 C CA . THR A 1 228 ? 6.870 -2.313 -28.104 1.00 62.88 228 THR A CA 1
ATOM 1764 C C . THR A 1 228 ? 5.730 -3.026 -28.826 1.00 62.88 228 THR A C 1
ATOM 1766 O O . THR A 1 228 ? 5.945 -4.089 -29.405 1.00 62.88 228 THR A O 1
ATOM 1769 N N . GLY A 1 229 ? 4.529 -2.439 -28.861 1.00 63.53 229 GLY A N 1
ATOM 1770 C CA . GLY A 1 229 ? 3.375 -3.030 -29.557 1.00 63.53 229 GLY A CA 1
ATOM 1771 C C . GLY A 1 229 ? 3.587 -3.162 -31.069 1.00 63.53 229 GLY A C 1
ATOM 1772 O O . GLY A 1 229 ? 3.200 -4.149 -31.689 1.00 63.53 229 GLY A O 1
ATOM 1773 N N . GLN A 1 230 ? 4.281 -2.199 -31.672 1.00 64.56 230 GLN A N 1
ATOM 1774 C CA . GLN A 1 230 ? 4.618 -2.253 -33.089 1.00 64.56 230 GLN A CA 1
ATOM 1775 C C . GLN A 1 230 ? 5.779 -3.236 -33.377 1.00 64.56 230 GLN A C 1
ATOM 1777 O O . GLN A 1 230 ? 5.788 -3.859 -34.439 1.00 64.56 230 GLN A O 1
ATOM 1782 N N . SER A 1 231 ? 6.729 -3.424 -32.451 1.00 66.31 231 SER A N 1
ATOM 1783 C CA . SER A 1 231 ? 7.751 -4.486 -32.523 1.00 66.31 231 SER A CA 1
ATOM 1784 C C . SER A 1 231 ? 7.126 -5.882 -32.440 1.00 66.31 231 SER A C 1
ATOM 1786 O O . SER A 1 231 ? 7.461 -6.747 -33.244 1.00 66.31 231 SER A O 1
ATOM 1788 N N . LEU A 1 232 ? 6.170 -6.086 -31.525 1.00 67.50 232 LEU A N 1
ATOM 1789 C CA . LEU A 1 232 ? 5.405 -7.334 -31.385 1.00 67.50 232 LEU A CA 1
ATOM 1790 C C . LEU A 1 232 ? 4.614 -7.664 -32.659 1.00 67.50 232 LEU A C 1
ATOM 1792 O O . LEU A 1 232 ? 4.686 -8.784 -33.161 1.00 67.50 232 LEU A O 1
ATOM 1796 N N . ASN A 1 233 ? 3.935 -6.672 -33.241 1.00 68.94 233 ASN A N 1
ATOM 1797 C CA . ASN A 1 233 ? 3.245 -6.840 -34.522 1.00 68.94 233 ASN A CA 1
ATOM 1798 C C . ASN A 1 233 ? 4.216 -7.166 -35.672 1.00 68.94 233 ASN A C 1
ATOM 1800 O O . ASN A 1 233 ? 3.883 -7.964 -36.549 1.00 68.94 233 ASN A O 1
ATOM 1804 N N . CYS A 1 234 ? 5.423 -6.587 -35.663 1.00 75.00 234 CYS A N 1
ATOM 1805 C CA . CYS A 1 234 ? 6.465 -6.890 -36.646 1.00 75.00 234 CYS A CA 1
ATOM 1806 C C . CYS A 1 234 ? 6.911 -8.363 -36.568 1.00 75.00 234 CYS A C 1
ATOM 1808 O O . CYS A 1 234 ? 6.951 -9.034 -37.600 1.00 75.00 234 CYS A O 1
ATOM 1810 N N . MET A 1 235 ? 7.164 -8.882 -35.355 1.00 75.19 235 MET A N 1
ATOM 1811 C CA . MET A 1 235 ? 7.604 -10.270 -35.129 1.00 75.19 235 MET A CA 1
ATOM 1812 C C . MET A 1 235 ? 6.588 -11.317 -35.609 1.00 75.19 235 MET A C 1
ATOM 1814 O O . MET A 1 235 ? 6.993 -12.368 -36.098 1.00 75.19 235 MET A O 1
ATOM 1818 N N . ASN A 1 236 ? 5.287 -11.020 -35.518 1.00 77.94 236 ASN A N 1
ATOM 1819 C CA . ASN A 1 236 ? 4.222 -11.944 -35.924 1.00 77.94 236 ASN A CA 1
ATOM 1820 C C . ASN A 1 236 ? 3.912 -11.905 -37.430 1.00 77.94 236 ASN A C 1
ATOM 1822 O O . ASN A 1 236 ? 3.458 -12.896 -37.990 1.00 77.94 236 ASN A O 1
ATOM 1826 N N . CYS A 1 237 ? 4.125 -10.764 -38.092 1.00 85.19 237 CYS A N 1
ATOM 1827 C CA . CYS A 1 237 ? 3.710 -10.565 -39.483 1.00 85.19 237 CYS A CA 1
ATOM 1828 C C . CYS A 1 237 ? 4.637 -11.261 -40.498 1.00 85.19 237 CYS A C 1
ATOM 1830 O O . CYS A 1 237 ? 4.157 -11.818 -41.484 1.00 85.19 237 CYS A O 1
ATOM 1832 N N . GLN A 1 238 ? 5.960 -11.199 -40.284 1.00 86.56 238 GLN A N 1
ATOM 1833 C CA . GLN A 1 238 ? 7.036 -11.868 -41.052 1.00 86.56 238 GLN A CA 1
ATOM 1834 C C . GLN A 1 238 ? 6.981 -11.798 -42.596 1.00 86.56 238 GLN A C 1
ATOM 1836 O O . GLN A 1 238 ? 7.764 -12.451 -43.284 1.00 86.56 238 GLN A O 1
ATOM 1841 N N . THR A 1 239 ? 6.111 -10.980 -43.189 1.00 87.31 239 THR A N 1
ATOM 1842 C CA . THR A 1 239 ? 5.813 -11.036 -44.632 1.00 87.31 239 THR A CA 1
ATOM 1843 C C . THR A 1 239 ? 7.024 -10.659 -45.495 1.00 87.31 239 THR A C 1
ATOM 1845 O O . THR A 1 239 ? 7.195 -11.156 -46.608 1.00 87.31 239 THR A O 1
ATOM 1848 N N . CYS A 1 240 ? 7.915 -9.814 -44.971 1.00 87.81 240 CYS A N 1
ATOM 1849 C CA . CYS A 1 240 ? 9.151 -9.435 -45.646 1.00 87.81 240 CYS A CA 1
ATOM 1850 C C . CYS A 1 240 ? 10.170 -10.582 -45.760 1.00 87.81 240 CYS A C 1
ATOM 1852 O O . CYS A 1 240 ? 10.986 -10.537 -46.680 1.00 87.81 240 CYS A O 1
ATOM 1854 N N . VAL A 1 241 ? 10.113 -11.598 -44.887 1.00 88.94 241 VAL A N 1
ATOM 1855 C CA . VAL A 1 241 ? 11.057 -12.733 -44.868 1.00 88.94 241 VAL A CA 1
ATOM 1856 C C . VAL A 1 241 ? 10.891 -13.590 -46.121 1.00 88.94 241 VAL A C 1
ATOM 1858 O O . VAL A 1 241 ? 11.855 -13.838 -46.837 1.00 88.94 241 VAL A O 1
ATOM 1861 N N . GLY A 1 242 ? 9.654 -13.974 -46.455 1.00 84.94 242 GLY A N 1
ATOM 1862 C CA . GLY A 1 242 ? 9.370 -14.774 -47.655 1.00 84.94 242 GLY A CA 1
ATOM 1863 C C . GLY A 1 242 ? 9.605 -14.027 -48.974 1.00 84.94 242 GLY A C 1
ATOM 1864 O O . GLY A 1 242 ? 9.808 -14.646 -50.013 1.00 84.94 242 GLY A O 1
ATOM 1865 N N . ALA A 1 243 ? 9.603 -12.692 -48.945 1.00 86.62 243 ALA A N 1
ATOM 1866 C CA . ALA A 1 243 ? 9.864 -11.856 -50.117 1.00 86.62 243 ALA A CA 1
ATOM 1867 C C . ALA A 1 243 ? 11.361 -11.685 -50.426 1.00 86.62 243 ALA A C 1
ATOM 1869 O O . ALA A 1 243 ? 11.721 -11.140 -51.475 1.00 86.62 243 ALA A O 1
ATOM 1870 N N . CYS A 1 244 ? 12.232 -12.076 -49.497 1.00 88.06 244 CYS A N 1
ATOM 1871 C CA . CYS A 1 244 ? 13.642 -11.752 -49.552 1.00 88.06 244 CYS A CA 1
ATOM 1872 C C . CYS A 1 244 ? 14.440 -12.842 -50.270 1.00 88.06 244 CYS A C 1
ATOM 1874 O O . CYS A 1 244 ? 14.394 -14.000 -49.858 1.00 88.06 244 CYS A O 1
ATOM 1876 N N . PRO A 1 245 ? 15.209 -12.493 -51.316 1.00 85.25 245 PRO A N 1
ATOM 1877 C CA . PRO A 1 245 ? 16.026 -13.470 -52.029 1.00 85.25 245 PRO A CA 1
ATOM 1878 C C . PRO A 1 245 ? 17.267 -13.894 -51.232 1.00 85.25 245 PRO A C 1
ATOM 1880 O O . PRO A 1 245 ? 17.862 -14.920 -51.531 1.00 85.25 245 PRO A O 1
ATOM 1883 N N . VAL A 1 246 ? 17.655 -13.113 -50.221 1.00 80.94 246 VAL A N 1
ATOM 1884 C CA . VAL A 1 246 ? 18.879 -13.301 -49.429 1.00 80.94 246 VAL A CA 1
ATOM 1885 C C . VAL A 1 246 ? 18.572 -14.059 -48.140 1.00 80.94 246 VAL A C 1
ATOM 1887 O O . VAL A 1 246 ? 19.019 -13.675 -47.064 1.00 80.94 246 VAL A O 1
ATOM 1890 N N . LYS A 1 247 ? 17.732 -15.096 -48.211 1.00 67.00 247 LYS A N 1
ATOM 1891 C CA . LYS A 1 247 ? 17.456 -15.929 -47.038 1.00 67.00 247 LYS A CA 1
ATOM 1892 C C . LYS A 1 247 ? 18.797 -16.455 -46.513 1.00 67.00 247 LYS A C 1
ATOM 1894 O O . LYS A 1 247 ? 19.449 -17.239 -47.196 1.00 67.00 247 LYS A O 1
ATOM 1899 N N . ILE A 1 248 ? 19.218 -15.973 -45.344 1.00 64.62 248 ILE A N 1
ATOM 1900 C CA . ILE A 1 248 ? 20.512 -16.322 -44.756 1.00 64.62 248 ILE A CA 1
ATOM 1901 C C . ILE A 1 248 ? 20.441 -17.808 -44.393 1.00 64.62 248 ILE A C 1
ATOM 1903 O O . ILE A 1 248 ? 19.521 -18.236 -43.695 1.00 64.62 248 ILE A O 1
ATOM 1907 N N . ALA A 1 249 ? 21.371 -18.605 -44.925 1.00 57.69 249 ALA A N 1
ATOM 1908 C CA . ALA A 1 249 ? 21.420 -20.050 -44.696 1.00 57.69 249 ALA A CA 1
ATOM 1909 C C . ALA A 1 249 ? 21.645 -20.402 -43.209 1.00 57.69 249 ALA A C 1
ATOM 1911 O O . ALA A 1 249 ? 21.234 -21.470 -42.767 1.00 57.69 249 ALA A O 1
ATOM 1912 N N . ASP A 1 250 ? 22.194 -19.459 -42.437 1.00 57.53 250 ASP A N 1
ATOM 1913 C CA . ASP A 1 250 ? 22.667 -19.633 -41.058 1.00 57.53 250 ASP A CA 1
ATOM 1914 C C . ASP A 1 250 ? 21.674 -19.187 -39.963 1.00 57.53 250 ASP A C 1
ATOM 1916 O O . ASP A 1 250 ? 22.062 -18.931 -38.826 1.00 57.53 250 ASP A O 1
ATOM 1920 N N . GLY A 1 251 ? 20.373 -19.109 -40.268 1.00 68.56 251 GLY A N 1
ATOM 1921 C CA . GLY A 1 251 ? 19.316 -19.042 -39.243 1.00 68.56 251 GLY A CA 1
ATOM 1922 C C . GLY A 1 251 ? 18.684 -17.671 -38.971 1.00 68.56 251 GLY A C 1
ATOM 1923 O O . GLY A 1 251 ? 17.631 -17.625 -38.335 1.00 68.56 251 GLY A O 1
ATOM 1924 N N . ASP A 1 252 ? 19.228 -16.571 -39.499 1.00 82.44 252 ASP A N 1
ATOM 1925 C CA . ASP A 1 252 ? 18.612 -15.242 -39.374 1.00 82.44 252 ASP A CA 1
ATOM 1926 C C . ASP A 1 252 ? 17.497 -15.021 -40.428 1.00 82.44 252 ASP A C 1
ATOM 1928 O O . ASP A 1 252 ? 17.762 -15.061 -41.637 1.00 82.44 252 ASP A O 1
ATOM 1932 N N . PRO A 1 253 ? 16.235 -14.740 -40.029 1.00 84.88 253 PRO A N 1
ATOM 1933 C CA . PRO A 1 253 ? 15.129 -14.494 -40.961 1.00 84.88 253 PRO A CA 1
ATOM 1934 C C . PRO A 1 253 ? 15.244 -13.121 -41.652 1.00 84.88 253 PRO A C 1
ATOM 1936 O O . PRO A 1 253 ? 14.564 -12.148 -41.314 1.00 84.88 253 PRO A O 1
ATOM 1939 N N . PHE A 1 254 ? 16.113 -13.023 -42.656 1.00 87.56 254 PHE A N 1
ATOM 1940 C CA . PHE A 1 254 ? 16.375 -11.782 -43.386 1.00 87.56 254 PHE A CA 1
ATOM 1941 C C . PHE A 1 254 ? 15.189 -11.363 -44.287 1.00 87.56 254 PHE A C 1
ATOM 1943 O O . PHE A 1 254 ? 14.590 -12.217 -44.940 1.00 87.56 254 PHE A O 1
ATOM 1950 N N . PRO A 1 255 ? 14.815 -10.063 -44.350 1.00 89.25 255 PRO A N 1
ATOM 1951 C CA . PRO A 1 255 ? 15.455 -8.892 -43.758 1.00 89.25 255 PRO A CA 1
ATOM 1952 C C . PRO A 1 255 ? 14.826 -8.489 -42.415 1.00 89.25 255 PRO A C 1
ATOM 1954 O O . PRO A 1 255 ? 15.110 -7.406 -41.908 1.00 89.25 255 PRO A O 1
ATOM 1957 N N . MET A 1 256 ? 13.942 -9.318 -41.852 1.00 89.44 256 MET A N 1
ATOM 1958 C CA . MET A 1 256 ? 13.199 -8.986 -40.638 1.00 89.44 256 MET A CA 1
ATOM 1959 C C . MET A 1 256 ? 14.139 -8.765 -39.455 1.00 89.44 256 MET A C 1
ATOM 1961 O O . MET A 1 256 ? 13.971 -7.763 -38.767 1.00 89.44 256 MET A O 1
ATOM 1965 N N . THR A 1 257 ? 15.147 -9.625 -39.262 1.00 89.75 257 THR A N 1
ATOM 1966 C CA . THR A 1 257 ? 16.152 -9.447 -38.199 1.00 89.75 257 THR A CA 1
ATOM 1967 C C . THR A 1 257 ? 16.793 -8.066 -38.276 1.00 89.75 257 THR A C 1
ATOM 1969 O O . THR A 1 257 ? 16.769 -7.323 -37.307 1.00 89.75 257 THR A O 1
ATOM 1972 N N . MET A 1 258 ? 17.254 -7.651 -39.457 1.00 90.00 258 MET A N 1
ATOM 1973 C CA . MET A 1 258 ? 17.868 -6.335 -39.650 1.00 90.00 258 MET A CA 1
ATOM 1974 C C . MET A 1 258 ? 16.910 -5.178 -39.312 1.00 90.00 258 MET A C 1
ATOM 1976 O O . MET A 1 258 ? 17.310 -4.196 -38.691 1.00 90.00 258 MET A O 1
ATOM 1980 N N . VAL A 1 259 ? 15.630 -5.290 -39.685 1.00 90.00 259 VAL A N 1
ATOM 1981 C CA . VAL A 1 259 ? 14.605 -4.285 -39.344 1.00 90.00 259 VAL A CA 1
ATOM 1982 C C . VAL A 1 259 ? 14.328 -4.247 -37.836 1.00 90.00 259 VAL A C 1
ATOM 1984 O O . VAL A 1 259 ? 14.132 -3.166 -37.278 1.00 90.00 259 VAL A O 1
ATOM 1987 N N . LEU A 1 260 ? 14.312 -5.403 -37.172 1.00 88.75 260 LEU A N 1
ATOM 1988 C CA . LEU A 1 260 ? 14.101 -5.507 -35.728 1.00 88.75 260 LEU A CA 1
ATOM 1989 C C . LEU A 1 260 ? 15.283 -4.932 -34.942 1.00 88.75 260 LEU A C 1
ATOM 1991 O O . LEU A 1 260 ? 15.058 -4.137 -34.034 1.00 88.75 260 LEU A O 1
ATOM 1995 N N . GLU A 1 261 ? 16.518 -5.245 -35.327 1.00 89.31 261 GLU A N 1
ATOM 1996 C CA . GLU A 1 261 ? 17.729 -4.709 -34.689 1.00 89.31 261 GLU A CA 1
ATOM 1997 C C . GLU A 1 261 ? 17.793 -3.181 -34.797 1.00 89.31 261 GLU A C 1
ATOM 1999 O O . GLU A 1 261 ? 18.031 -2.488 -33.806 1.00 89.31 261 GLU A O 1
ATOM 2004 N N . ALA A 1 262 ? 17.447 -2.627 -35.966 1.00 89.31 262 ALA A N 1
ATOM 2005 C CA . ALA A 1 262 ? 17.341 -1.180 -36.147 1.00 89.31 262 ALA A CA 1
ATOM 2006 C C . ALA A 1 262 ? 16.297 -0.550 -35.213 1.00 89.31 262 ALA A C 1
ATOM 2008 O O . ALA A 1 262 ? 16.509 0.540 -34.683 1.00 89.31 262 ALA A O 1
ATOM 2009 N N . ARG A 1 263 ? 15.175 -1.240 -34.989 1.00 85.81 263 ARG A N 1
ATOM 2010 C CA . ARG A 1 263 ? 14.100 -0.784 -34.102 1.00 85.81 263 ARG A CA 1
ATOM 2011 C C . ARG A 1 263 ? 14.470 -0.874 -32.623 1.00 85.81 263 ARG A C 1
ATOM 2013 O O . ARG A 1 263 ? 14.054 -0.022 -31.844 1.00 85.81 263 ARG A O 1
ATOM 2020 N N . LEU A 1 264 ? 15.254 -1.882 -32.250 1.00 86.81 264 LEU A N 1
ATOM 2021 C CA . LEU A 1 264 ? 15.832 -2.026 -30.913 1.00 86.81 264 LEU A CA 1
ATOM 2022 C C . LEU A 1 264 ? 17.001 -1.054 -30.672 1.00 86.81 264 LEU A C 1
ATOM 2024 O O . LEU A 1 264 ? 17.482 -0.942 -29.548 1.00 86.81 264 LEU A O 1
ATOM 2028 N N . GLY A 1 265 ? 17.426 -0.313 -31.702 1.00 87.69 265 GLY A N 1
ATOM 2029 C CA . GLY A 1 265 ? 18.513 0.662 -31.630 1.00 87.69 265 GLY A CA 1
ATOM 2030 C C . GLY A 1 265 ? 19.911 0.040 -31.664 1.00 87.69 265 GLY A C 1
ATOM 2031 O O . GLY A 1 265 ? 20.880 0.753 -31.408 1.00 87.69 265 GLY A O 1
ATOM 2032 N N . ASN A 1 266 ? 20.013 -1.252 -31.985 1.00 91.38 266 ASN A N 1
ATOM 2033 C CA . ASN A 1 266 ? 21.261 -1.996 -32.123 1.00 91.38 266 ASN A CA 1
ATOM 2034 C C . ASN A 1 266 ? 21.830 -1.793 -33.535 1.00 91.38 266 ASN A C 1
ATOM 2036 O O . ASN A 1 266 ? 21.746 -2.657 -34.410 1.00 91.38 266 ASN A O 1
ATOM 2040 N N . TYR A 1 267 ? 22.318 -0.582 -33.799 1.00 93.12 267 TYR A N 1
ATOM 2041 C CA . TYR A 1 267 ? 22.761 -0.188 -35.137 1.00 93.12 267 TYR A CA 1
ATOM 2042 C C . TYR A 1 267 ? 24.058 -0.887 -35.559 1.00 93.12 267 TYR A C 1
ATOM 2044 O O . TYR A 1 267 ? 24.292 -1.047 -36.753 1.00 93.12 267 TYR A O 1
ATOM 2052 N N . GLU A 1 268 ? 24.858 -1.338 -34.600 1.00 94.00 268 GLU A N 1
ATOM 2053 C CA . GLU A 1 268 ? 26.060 -2.143 -34.791 1.00 94.00 268 GLU A CA 1
ATOM 2054 C C . GLU A 1 268 ? 25.698 -3.498 -35.411 1.00 94.00 268 GLU A C 1
ATOM 2056 O O . GLU A 1 268 ? 26.232 -3.871 -36.454 1.00 94.00 268 GLU A O 1
ATOM 2061 N N . ARG A 1 269 ? 24.687 -4.187 -34.865 1.00 93.00 269 ARG A N 1
ATOM 2062 C CA . ARG A 1 269 ? 24.182 -5.428 -35.470 1.00 93.00 269 ARG A CA 1
ATOM 2063 C C . ARG A 1 269 ? 23.572 -5.192 -36.854 1.00 93.00 269 ARG A C 1
ATOM 2065 O O . ARG A 1 269 ? 23.670 -6.047 -37.730 1.00 93.00 269 ARG A O 1
ATOM 2072 N N . VAL A 1 270 ? 22.958 -4.031 -37.089 1.00 93.06 270 VAL A N 1
ATOM 2073 C CA . VAL A 1 270 ? 22.473 -3.660 -38.431 1.00 93.06 270 VAL A CA 1
ATOM 2074 C C . VAL A 1 270 ? 23.632 -3.473 -39.412 1.00 93.06 270 VAL A C 1
ATOM 2076 O O . VAL A 1 270 ? 23.503 -3.895 -40.557 1.00 93.06 270 VAL A O 1
ATOM 2079 N N . GLU A 1 271 ? 24.750 -2.879 -38.989 1.00 94.88 271 GLU A N 1
ATOM 2080 C CA . GLU A 1 271 ? 25.964 -2.734 -39.805 1.00 94.88 271 GLU A CA 1
ATOM 2081 C C . GLU A 1 271 ? 26.545 -4.101 -40.200 1.00 94.88 271 GLU A C 1
ATOM 2083 O O . GLU A 1 271 ? 26.930 -4.277 -41.352 1.00 94.88 271 GLU A O 1
ATOM 2088 N N . GLU A 1 272 ? 26.516 -5.092 -39.303 1.00 92.38 272 GLU A N 1
ATOM 2089 C CA . GLU A 1 272 ? 26.928 -6.475 -39.603 1.00 92.38 272 GLU A CA 1
ATOM 2090 C C . GLU A 1 272 ? 26.006 -7.171 -40.617 1.00 92.38 272 GLU A C 1
ATOM 2092 O O . GLU A 1 272 ? 26.460 -7.955 -41.450 1.00 92.38 272 GLU A O 1
ATOM 2097 N N . LEU A 1 273 ? 24.698 -6.900 -40.550 1.00 90.94 273 LEU A N 1
ATOM 2098 C CA . LEU A 1 273 ? 23.688 -7.523 -41.413 1.00 90.94 273 LEU A CA 1
ATOM 2099 C C . LEU A 1 273 ? 23.538 -6.822 -42.774 1.00 90.94 273 LEU A C 1
ATOM 2101 O O . LEU A 1 273 ? 23.112 -7.441 -43.752 1.00 90.94 273 LEU A O 1
ATOM 2105 N N . ALA A 1 274 ? 23.863 -5.532 -42.853 1.00 91.88 274 ALA A N 1
ATOM 2106 C CA . ALA A 1 274 ? 23.668 -4.710 -44.043 1.00 91.88 274 ALA A CA 1
ATOM 2107 C C . ALA A 1 274 ? 24.372 -5.229 -45.316 1.00 91.88 274 ALA A C 1
ATOM 2109 O O . ALA A 1 274 ? 23.740 -5.149 -46.372 1.00 91.88 274 ALA A O 1
ATOM 2110 N N . PRO A 1 275 ? 25.597 -5.800 -45.275 1.00 90.69 275 PRO A N 1
ATOM 2111 C CA . PRO A 1 275 ? 26.273 -6.339 -46.459 1.00 90.69 275 PRO A CA 1
ATOM 2112 C C . PRO A 1 275 ? 25.501 -7.454 -47.169 1.00 90.69 275 PRO A C 1
ATOM 2114 O O . PRO A 1 275 ? 25.625 -7.618 -48.380 1.00 90.69 275 PRO A O 1
ATOM 2117 N N . TYR A 1 276 ? 24.664 -8.195 -46.440 1.00 88.50 276 TYR A N 1
ATOM 2118 C CA . TYR A 1 276 ? 23.811 -9.231 -47.021 1.00 88.50 276 TYR A CA 1
ATOM 2119 C C . TYR A 1 276 ? 22.611 -8.633 -47.778 1.00 88.50 276 TYR A C 1
ATOM 2121 O O . TYR A 1 276 ? 21.988 -9.293 -48.606 1.00 88.50 276 TYR A O 1
ATOM 2129 N N . CYS A 1 277 ? 22.270 -7.362 -47.549 1.00 89.19 277 CYS A N 1
ATOM 2130 C CA . CYS A 1 277 ? 21.173 -6.695 -48.239 1.00 89.19 277 CYS A CA 1
ATOM 2131 C C . CYS A 1 277 ? 21.529 -6.373 -49.701 1.00 89.19 277 CYS A C 1
ATOM 2133 O O . CYS A 1 277 ? 22.172 -5.371 -49.992 1.00 89.19 277 CYS A O 1
ATOM 2135 N N . VAL A 1 278 ? 20.995 -7.139 -50.655 1.00 89.50 2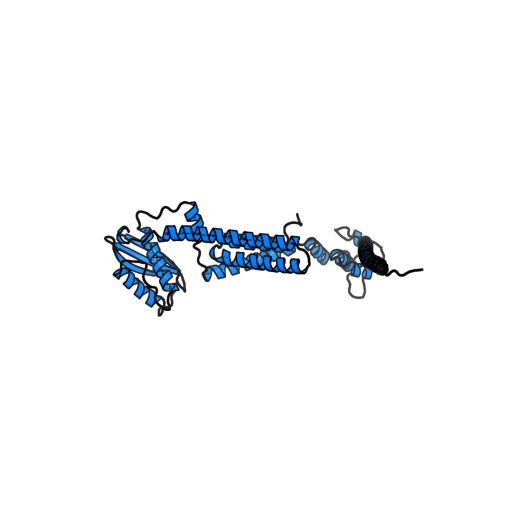78 VAL A N 1
ATOM 2136 C CA . VAL A 1 278 ? 21.205 -6.899 -52.103 1.00 89.50 278 VAL A CA 1
ATOM 2137 C C . VAL A 1 278 ? 20.433 -5.701 -52.685 1.00 89.50 278 VAL A C 1
ATOM 2139 O O . VAL A 1 278 ? 20.374 -5.531 -53.898 1.00 89.50 278 VAL A O 1
ATOM 2142 N N . GLY A 1 279 ? 19.754 -4.892 -51.864 1.00 89.62 279 GLY A N 1
ATOM 2143 C CA . GLY A 1 279 ? 19.124 -3.645 -52.330 1.00 89.62 279 GLY A CA 1
ATOM 2144 C C . GLY A 1 279 ? 17.865 -3.781 -53.206 1.00 89.62 279 GLY A C 1
ATOM 2145 O O . GLY A 1 279 ? 17.311 -2.773 -53.631 1.00 89.62 279 GLY A O 1
ATOM 2146 N N . CYS A 1 280 ? 17.355 -4.993 -53.460 1.00 90.12 280 CYS A N 1
ATOM 2147 C CA . CYS A 1 280 ? 16.268 -5.217 -54.432 1.00 90.12 280 CYS A CA 1
ATOM 2148 C C . CYS A 1 280 ? 14.875 -4.683 -54.031 1.00 90.12 280 CYS A C 1
ATOM 2150 O O . CYS A 1 280 ? 13.949 -4.730 -54.836 1.00 90.12 280 CYS A O 1
ATOM 2152 N N . SER A 1 281 ? 14.692 -4.235 -52.783 1.00 88.50 281 SER A N 1
ATOM 2153 C CA . SER A 1 281 ? 13.455 -3.633 -52.246 1.00 88.50 281 SER A CA 1
ATOM 2154 C C . SER A 1 281 ? 12.155 -4.456 -52.348 1.00 88.50 281 SER A C 1
ATOM 2156 O O . SER A 1 281 ? 11.086 -3.949 -52.012 1.00 88.50 281 SER A O 1
ATOM 2158 N N . LYS A 1 282 ? 12.206 -5.749 -52.703 1.00 88.75 282 LYS A N 1
ATOM 2159 C CA . LYS A 1 282 ? 11.015 -6.629 -52.758 1.00 88.75 282 LYS A CA 1
ATOM 2160 C C . LYS A 1 282 ? 10.259 -6.713 -51.428 1.00 88.75 282 LYS A C 1
ATOM 2162 O O . LYS A 1 282 ? 9.035 -6.820 -51.411 1.00 88.75 282 LYS A O 1
ATOM 2167 N N . CYS A 1 283 ? 10.984 -6.627 -50.315 1.00 89.00 283 CYS A N 1
ATOM 2168 C CA . CYS A 1 283 ? 10.412 -6.607 -48.972 1.00 89.00 283 CYS A CA 1
ATOM 2169 C C . CYS A 1 283 ? 9.534 -5.374 -48.703 1.00 89.00 283 CYS A C 1
ATOM 2171 O O . CYS A 1 283 ? 8.561 -5.498 -47.964 1.00 89.00 283 CYS A O 1
ATOM 2173 N N . SER A 1 284 ? 9.816 -4.226 -49.334 1.00 89.00 284 SER A N 1
ATOM 2174 C CA . SER A 1 284 ? 9.035 -2.994 -49.160 1.00 89.00 284 SER A CA 1
ATOM 2175 C C . SER A 1 284 ? 7.623 -3.141 -49.723 1.00 89.00 284 SER A C 1
ATOM 2177 O O . SER A 1 284 ? 6.658 -2.856 -49.021 1.00 89.00 284 SER A O 1
ATOM 2179 N N . GLY A 1 285 ? 7.484 -3.709 -50.926 1.00 88.44 285 GLY A N 1
ATOM 2180 C CA . GLY A 1 285 ? 6.174 -3.938 -51.553 1.00 88.44 285 GLY A CA 1
ATOM 2181 C C . GLY A 1 285 ? 5.323 -5.022 -50.878 1.00 88.44 285 GLY A C 1
ATOM 2182 O O . GLY A 1 285 ? 4.140 -5.154 -51.174 1.00 88.44 285 GLY A O 1
ATOM 2183 N N . LYS A 1 286 ? 5.918 -5.814 -49.981 1.00 89.62 286 LYS A N 1
ATOM 2184 C CA . LYS A 1 286 ? 5.229 -6.846 -49.192 1.00 89.62 286 LYS A CA 1
ATOM 2185 C C . LYS A 1 286 ? 5.013 -6.434 -47.737 1.00 89.62 286 LYS A C 1
ATOM 2187 O O . LYS A 1 286 ? 4.268 -7.099 -47.026 1.00 89.62 286 LYS A O 1
ATOM 2192 N N . CYS A 1 287 ? 5.648 -5.355 -47.284 1.00 88.25 287 CYS A N 1
ATOM 2193 C CA . CYS A 1 287 ? 5.480 -4.853 -45.933 1.00 88.25 287 CYS A CA 1
ATOM 2194 C C . CYS A 1 287 ? 4.207 -3.993 -45.855 1.00 88.25 287 CYS A C 1
ATOM 2196 O O . CYS A 1 287 ? 4.147 -2.964 -46.526 1.00 88.25 287 CYS A O 1
ATOM 2198 N N . PRO A 1 288 ? 3.222 -4.323 -45.000 1.00 86.38 288 PRO A N 1
ATOM 2199 C CA . PRO A 1 288 ? 2.026 -3.489 -44.833 1.00 86.38 288 PRO A CA 1
ATOM 2200 C C . PRO A 1 288 ? 2.346 -2.101 -44.254 1.00 86.38 288 PRO A C 1
ATOM 2202 O O . PRO A 1 288 ? 1.588 -1.160 -44.450 1.00 86.38 288 PRO A O 1
ATOM 2205 N N . ALA A 1 289 ? 3.486 -1.963 -43.569 1.00 84.12 289 ALA A N 1
ATOM 2206 C CA . ALA A 1 289 ? 4.004 -0.689 -43.073 1.00 84.12 289 ALA A CA 1
ATOM 2207 C C . ALA A 1 289 ? 4.937 0.023 -44.077 1.00 84.12 289 ALA A C 1
ATOM 2209 O O . ALA A 1 289 ? 5.539 1.036 -43.734 1.00 84.12 289 ALA A O 1
ATOM 2210 N N . GLY A 1 290 ? 5.116 -0.519 -45.290 1.00 85.38 290 GLY A N 1
ATOM 2211 C CA . GLY A 1 290 ? 5.974 0.059 -46.331 1.00 85.38 290 GLY A CA 1
ATOM 2212 C C . GLY A 1 290 ? 7.475 0.051 -46.013 1.00 85.38 290 GLY A C 1
ATOM 2213 O O . GLY A 1 290 ? 8.251 0.721 -46.693 1.00 85.38 290 GLY A O 1
ATOM 2214 N N . ILE A 1 291 ? 7.913 -0.696 -44.993 1.00 87.56 291 ILE A N 1
ATOM 2215 C CA . ILE A 1 291 ? 9.304 -0.682 -44.525 1.00 87.56 291 ILE A CA 1
ATOM 2216 C C . ILE A 1 291 ? 10.237 -1.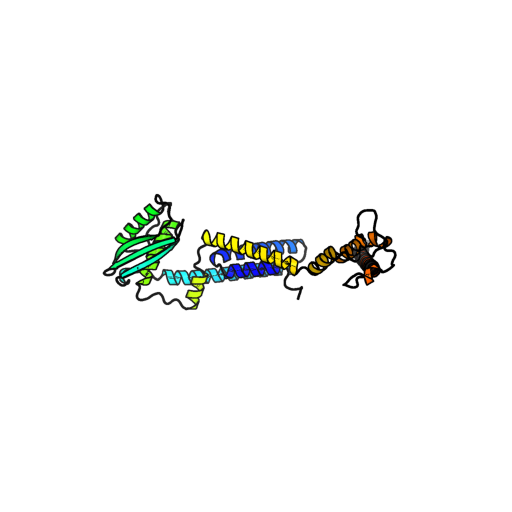228 -45.609 1.00 87.56 291 ILE A C 1
ATOM 2218 O O . ILE A 1 291 ? 10.132 -2.378 -46.037 1.00 87.56 291 ILE A O 1
ATOM 2222 N N . SER A 1 292 ? 11.200 -0.401 -46.006 1.00 89.94 292 SER A N 1
ATOM 2223 C CA . SER A 1 292 ? 12.262 -0.746 -46.947 1.00 89.94 292 SER A CA 1
ATOM 2224 C C . SER A 1 292 ? 13.528 -1.136 -46.189 1.00 89.94 292 SER A C 1
ATOM 2226 O O . SER A 1 292 ? 14.164 -0.298 -45.552 1.00 89.94 292 SER A O 1
ATOM 2228 N N . ALA A 1 293 ? 13.916 -2.411 -46.271 1.00 89.50 293 ALA A N 1
ATOM 2229 C CA . ALA A 1 293 ? 15.145 -2.901 -45.649 1.00 89.50 293 ALA A CA 1
ATOM 2230 C C . ALA A 1 293 ? 16.418 -2.163 -46.133 1.00 89.50 293 ALA A C 1
ATOM 2232 O O . ALA A 1 293 ? 17.252 -1.836 -45.289 1.00 89.50 293 ALA A O 1
ATOM 2233 N N . PRO A 1 294 ? 16.563 -1.804 -47.428 1.00 90.75 294 PRO A N 1
ATOM 2234 C CA . PRO A 1 294 ? 17.665 -0.947 -47.878 1.00 90.75 294 PRO A CA 1
ATOM 2235 C C . PRO A 1 294 ? 17.681 0.436 -47.212 1.00 90.75 294 PRO A C 1
ATOM 2237 O O . PRO A 1 294 ? 18.736 0.918 -46.802 1.00 90.75 294 PRO A O 1
ATOM 2240 N N . SER A 1 295 ? 16.513 1.066 -47.055 1.00 91.19 295 SER A N 1
ATOM 2241 C CA . SER A 1 295 ? 16.401 2.377 -46.401 1.00 91.19 295 SER A CA 1
ATOM 2242 C C . SER A 1 295 ? 16.723 2.303 -44.909 1.00 91.19 295 SER A C 1
ATOM 2244 O O . SER A 1 295 ? 17.351 3.218 -44.375 1.00 91.19 295 SER A O 1
ATOM 2246 N N . VAL A 1 296 ? 16.322 1.210 -44.250 1.00 91.69 296 VAL A N 1
ATOM 2247 C CA . VAL A 1 296 ? 16.681 0.920 -42.857 1.00 91.69 296 VAL A CA 1
ATOM 2248 C C . VAL A 1 296 ? 18.195 0.778 -42.720 1.00 91.69 296 VAL A C 1
ATOM 2250 O O . VAL A 1 296 ? 18.782 1.526 -41.946 1.00 91.69 296 VAL A O 1
ATOM 2253 N N . ALA A 1 297 ? 18.836 -0.078 -43.523 1.00 92.44 297 ALA A N 1
ATOM 2254 C CA . ALA A 1 297 ? 20.289 -0.263 -43.491 1.00 92.44 297 ALA A CA 1
ATOM 2255 C C . ALA A 1 297 ? 21.041 1.067 -43.682 1.00 92.44 297 ALA A C 1
ATOM 2257 O O . ALA A 1 297 ? 21.873 1.440 -42.856 1.00 92.44 297 ALA A O 1
ATOM 2258 N N . GLY A 1 298 ? 20.683 1.842 -44.713 1.00 91.88 298 GLY A N 1
ATOM 2259 C CA . GLY A 1 298 ? 21.313 3.138 -44.977 1.00 91.88 298 GLY A CA 1
ATOM 2260 C C . GLY A 1 298 ? 21.104 4.164 -43.856 1.00 91.88 298 GLY A C 1
ATOM 2261 O O . GLY A 1 298 ? 22.038 4.875 -43.480 1.00 91.88 298 GLY A O 1
ATOM 2262 N N . SER A 1 299 ? 19.899 4.228 -43.282 1.00 92.50 299 SER A N 1
ATOM 2263 C CA . SER A 1 299 ? 19.593 5.159 -42.186 1.00 92.50 299 SER A CA 1
ATOM 2264 C C . SER A 1 299 ? 20.310 4.780 -40.891 1.00 92.50 299 SER A C 1
ATOM 2266 O O . SER A 1 299 ? 20.843 5.658 -40.213 1.00 92.50 299 SER A O 1
ATOM 2268 N N . SER A 1 300 ? 20.361 3.486 -40.564 1.00 93.31 300 SER A N 1
ATOM 2269 C CA . SER A 1 300 ? 21.053 2.964 -39.384 1.00 93.31 300 SER A CA 1
ATOM 2270 C C . SER A 1 300 ? 22.561 3.188 -39.462 1.00 93.31 300 SER A C 1
ATOM 2272 O O . SER A 1 300 ? 23.130 3.718 -38.512 1.00 93.31 300 SER A O 1
ATOM 2274 N N . ILE A 1 301 ? 23.192 2.903 -40.607 1.00 93.62 301 ILE A N 1
ATOM 2275 C CA . ILE A 1 301 ? 24.627 3.166 -40.816 1.00 93.62 301 ILE A CA 1
ATOM 2276 C C . ILE A 1 301 ? 24.922 4.667 -40.702 1.00 93.62 301 ILE A C 1
ATOM 2278 O O . ILE A 1 301 ? 25.883 5.073 -40.048 1.00 93.62 301 ILE A O 1
ATOM 2282 N N . LYS A 1 302 ? 24.068 5.524 -41.278 1.00 93.75 302 LYS A N 1
ATOM 2283 C CA . LYS A 1 302 ? 24.213 6.982 -41.160 1.00 93.75 302 LYS A CA 1
ATOM 2284 C C . LYS A 1 302 ? 24.140 7.454 -39.702 1.00 93.75 302 LYS A C 1
ATOM 2286 O O . LYS A 1 302 ? 24.936 8.298 -39.296 1.00 93.75 302 LYS A O 1
ATOM 2291 N N . LEU A 1 303 ? 23.196 6.925 -38.921 1.00 92.12 303 LEU A N 1
ATOM 2292 C CA . LEU A 1 303 ? 23.052 7.230 -37.493 1.00 92.12 303 LEU A CA 1
ATOM 2293 C C . LEU A 1 303 ? 24.253 6.739 -36.678 1.00 92.12 303 LEU A C 1
ATOM 2295 O O . LEU A 1 303 ? 24.749 7.482 -35.833 1.00 92.12 303 LEU A O 1
ATOM 2299 N N . LEU A 1 304 ? 24.733 5.525 -36.949 1.00 93.00 304 LEU A N 1
ATOM 2300 C CA . LEU A 1 304 ? 25.899 4.942 -36.290 1.00 93.00 304 LEU A CA 1
ATOM 2301 C C . LEU A 1 304 ? 27.161 5.773 -36.550 1.00 93.00 304 LEU A C 1
ATOM 2303 O O . LEU A 1 304 ? 27.860 6.149 -35.613 1.00 93.00 304 LEU A O 1
ATOM 2307 N N . ASN A 1 305 ? 27.398 6.163 -37.803 1.00 92.62 305 ASN A N 1
ATOM 2308 C CA . ASN A 1 305 ? 28.522 7.028 -38.163 1.00 92.62 305 ASN A CA 1
ATOM 2309 C C . ASN A 1 305 ? 28.436 8.396 -37.483 1.00 92.62 305 ASN A C 1
ATOM 2311 O O . ASN A 1 305 ? 29.451 8.912 -37.020 1.00 92.62 305 ASN A O 1
ATOM 2315 N N . LYS A 1 306 ? 27.230 8.966 -37.363 1.00 93.44 306 LYS A N 1
ATOM 2316 C CA . LYS A 1 306 ? 27.030 10.213 -36.618 1.00 93.44 306 LYS A CA 1
ATOM 2317 C C . LYS A 1 306 ? 27.392 10.051 -35.137 1.00 93.44 306 LYS A C 1
ATOM 2319 O O . LYS A 1 306 ? 28.103 10.895 -34.604 1.00 93.44 306 LYS A O 1
ATOM 2324 N N . LYS A 1 307 ? 26.955 8.966 -34.485 1.00 90.88 307 LYS A N 1
ATOM 2325 C CA . LYS A 1 307 ? 27.321 8.672 -33.087 1.00 90.88 307 LYS A CA 1
ATOM 2326 C C . LYS A 1 307 ? 28.834 8.538 -32.910 1.00 90.88 307 LYS A C 1
ATOM 2328 O O . LYS A 1 307 ? 29.393 9.212 -32.055 1.00 90.88 307 LYS A O 1
ATOM 2333 N N . ARG A 1 308 ? 29.497 7.761 -33.775 1.00 90.69 308 ARG A N 1
ATOM 2334 C CA . ARG A 1 308 ? 30.964 7.610 -33.776 1.00 90.69 308 ARG A CA 1
ATOM 2335 C C . ARG A 1 308 ? 31.677 8.959 -33.933 1.00 90.69 308 ARG A C 1
ATOM 2337 O O . ARG A 1 308 ? 32.675 9.211 -33.268 1.00 90.69 308 ARG A O 1
ATOM 2344 N N . GLN A 1 309 ? 31.161 9.853 -34.782 1.00 90.75 309 GLN A N 1
ATOM 2345 C CA . GLN A 1 309 ? 31.705 11.209 -34.941 1.00 90.75 309 GLN A CA 1
ATOM 2346 C C . GLN A 1 309 ? 31.516 12.079 -33.691 1.00 90.75 309 GLN A C 1
ATOM 2348 O O . GLN A 1 309 ? 32.431 12.820 -33.337 1.00 90.75 309 GLN A O 1
ATOM 2353 N N . GLU A 1 310 ? 30.354 12.003 -33.037 1.00 89.44 310 GLU A N 1
ATOM 2354 C CA . GLU A 1 310 ? 30.068 12.720 -31.787 1.00 89.44 310 GLU A CA 1
ATOM 2355 C C . GLU A 1 310 ? 30.948 12.214 -30.630 1.00 89.44 310 GLU A C 1
ATOM 2357 O O . GLU A 1 310 ? 31.442 13.015 -29.839 1.00 89.44 310 GLU A O 1
ATOM 2362 N N . GLU A 1 311 ? 31.181 10.904 -30.541 1.00 87.94 311 GLU A N 1
ATOM 2363 C CA . GLU A 1 311 ? 32.089 10.286 -29.565 1.00 87.94 311 GLU A CA 1
ATOM 2364 C C . GLU A 1 311 ? 33.541 10.701 -29.815 1.00 87.94 311 GLU A C 1
ATOM 2366 O O . GLU A 1 311 ? 34.191 11.220 -28.910 1.00 87.94 311 GLU A O 1
ATOM 2371 N N . ALA A 1 312 ? 34.009 10.613 -31.063 1.00 84.12 312 ALA A N 1
ATOM 2372 C CA . ALA A 1 312 ? 35.342 11.075 -31.439 1.00 84.12 312 ALA A CA 1
ATOM 2373 C C . ALA A 1 312 ? 35.532 12.590 -31.227 1.00 84.12 312 ALA A C 1
ATOM 2375 O O . ALA A 1 312 ? 36.640 13.044 -30.958 1.00 84.12 312 ALA A O 1
ATOM 2376 N N . ALA A 1 313 ? 34.474 13.400 -31.357 1.00 82.00 313 ALA A N 1
ATOM 2377 C CA . ALA A 1 313 ? 34.529 14.827 -31.038 1.00 82.00 313 ALA A CA 1
ATOM 2378 C C . ALA A 1 313 ? 34.695 15.064 -29.532 1.00 82.00 313 ALA A C 1
ATOM 2380 O O . ALA A 1 313 ? 35.568 15.833 -29.146 1.00 82.00 313 ALA A O 1
ATOM 2381 N N . LYS A 1 314 ? 33.943 14.343 -28.692 1.00 79.88 314 LYS A N 1
ATOM 2382 C CA . LYS A 1 314 ? 34.092 14.412 -27.231 1.00 79.88 314 LYS A CA 1
ATOM 2383 C C . LYS A 1 314 ? 35.476 13.972 -26.770 1.00 79.88 314 LYS A C 1
ATOM 2385 O O . LYS A 1 314 ? 36.039 14.599 -25.884 1.00 79.88 314 LYS A O 1
ATOM 2390 N N . GLU A 1 315 ? 36.032 12.920 -27.364 1.00 75.25 315 GLU A N 1
ATOM 2391 C CA . GLU A 1 315 ? 37.396 12.485 -27.051 1.00 75.25 315 GLU A CA 1
ATOM 2392 C C . GLU A 1 315 ? 38.434 13.542 -27.441 1.00 75.25 315 GLU A C 1
ATOM 2394 O O . GLU A 1 315 ? 39.335 13.820 -26.654 1.00 75.25 315 GLU A O 1
ATOM 2399 N N . ARG A 1 316 ? 38.281 14.196 -28.602 1.00 71.31 316 ARG A N 1
ATOM 2400 C CA . ARG A 1 316 ? 39.154 15.314 -29.000 1.00 71.31 316 ARG A CA 1
ATOM 2401 C C . ARG A 1 316 ? 39.048 16.516 -28.062 1.00 71.31 316 ARG A C 1
ATOM 2403 O O . ARG A 1 316 ? 40.077 17.108 -27.761 1.00 71.31 316 ARG A O 1
ATOM 2410 N N . ASP A 1 317 ? 37.851 16.853 -27.591 1.00 69.12 317 ASP A N 1
ATOM 2411 C CA . ASP A 1 317 ? 37.655 17.952 -26.635 1.00 69.12 317 ASP A CA 1
ATOM 2412 C C . ASP A 1 317 ? 38.293 17.622 -25.271 1.00 69.12 317 ASP A C 1
ATOM 2414 O O . ASP A 1 317 ? 38.976 18.460 -24.693 1.00 69.12 317 ASP A O 1
ATOM 2418 N N . VAL A 1 318 ? 38.188 16.369 -24.808 1.00 66.38 318 VAL A N 1
ATOM 2419 C CA . VAL A 1 318 ? 38.851 15.893 -23.575 1.00 66.38 318 VAL A CA 1
ATOM 2420 C C . VAL A 1 318 ? 40.381 15.885 -23.702 1.00 66.38 318 VAL A C 1
ATOM 2422 O O . VAL A 1 318 ? 41.076 16.186 -22.732 1.00 66.38 318 VAL A O 1
ATOM 2425 N N . VAL A 1 319 ? 40.923 15.532 -24.872 1.00 62.97 319 VAL A N 1
ATOM 2426 C CA . VAL A 1 319 ? 42.373 15.599 -25.136 1.00 62.97 319 VAL A CA 1
ATOM 2427 C C . VAL A 1 319 ? 42.842 17.053 -25.197 1.00 62.97 319 VAL A C 1
ATOM 2429 O O . VAL A 1 319 ? 43.833 17.389 -24.563 1.00 62.97 319 VAL A O 1
ATOM 2432 N N . LYS A 1 320 ? 42.086 17.936 -25.855 1.00 59.75 320 LYS A N 1
ATOM 2433 C CA . LYS A 1 320 ? 42.407 19.364 -25.933 1.00 59.75 320 LYS A CA 1
ATOM 2434 C C . LYS A 1 320 ? 42.385 20.043 -24.560 1.00 59.75 320 LYS A C 1
ATOM 2436 O O . LYS A 1 320 ? 43.276 20.832 -24.274 1.00 59.75 320 LYS A O 1
ATOM 2441 N N . ASP A 1 321 ? 41.433 19.697 -23.693 1.00 57.06 321 ASP A N 1
ATOM 2442 C CA . ASP A 1 321 ? 41.412 20.179 -22.306 1.00 57.06 321 ASP A CA 1
ATOM 2443 C C . ASP A 1 321 ? 42.619 19.662 -21.497 1.00 57.06 321 ASP A C 1
ATOM 2445 O O . ASP A 1 321 ? 43.139 20.382 -20.649 1.00 57.06 321 ASP A O 1
ATOM 2449 N N . ARG A 1 322 ? 43.121 18.445 -21.767 1.00 55.59 322 ARG A N 1
ATOM 2450 C CA . ARG A 1 322 ? 44.369 17.944 -21.154 1.00 55.59 322 ARG A CA 1
ATOM 2451 C C . ARG A 1 322 ? 45.612 18.672 -21.659 1.00 55.59 322 ARG A C 1
ATOM 2453 O O . ARG A 1 322 ? 46.488 18.959 -20.847 1.00 55.59 322 ARG A O 1
ATOM 2460 N N . ASP A 1 323 ? 45.681 18.960 -22.953 1.00 55.88 323 ASP A N 1
ATOM 2461 C CA . ASP A 1 323 ? 46.817 19.661 -23.557 1.00 55.88 323 ASP A CA 1
ATOM 2462 C C . ASP A 1 323 ? 46.873 21.127 -23.084 1.00 55.88 323 ASP A C 1
ATOM 2464 O O . ASP A 1 323 ? 47.951 21.627 -22.778 1.00 55.88 323 ASP A O 1
ATOM 2468 N N . ILE A 1 324 ? 45.718 21.787 -22.901 1.00 56.62 324 ILE A N 1
ATOM 2469 C CA . ILE A 1 324 ? 45.627 23.134 -22.300 1.00 56.62 324 ILE A CA 1
ATOM 2470 C C . ILE A 1 324 ? 46.120 23.130 -20.841 1.00 56.62 324 ILE A C 1
ATOM 2472 O O . ILE A 1 324 ? 46.865 24.023 -20.445 1.00 56.62 324 ILE A O 1
ATOM 2476 N N . ILE A 1 325 ? 45.767 22.109 -20.047 1.00 54.53 325 ILE A N 1
ATOM 2477 C CA . ILE A 1 325 ? 46.259 21.968 -18.663 1.00 54.53 325 ILE A CA 1
ATOM 2478 C C . ILE A 1 325 ? 47.782 21.736 -18.631 1.00 54.53 325 ILE A C 1
ATOM 2480 O O . ILE A 1 325 ? 48.452 22.186 -17.700 1.00 54.53 325 ILE A O 1
ATOM 2484 N N . GLN A 1 326 ? 48.351 21.046 -19.626 1.00 52.84 326 GLN A N 1
ATOM 2485 C CA . GLN A 1 326 ? 49.803 20.871 -19.721 1.00 52.84 326 GLN A CA 1
ATOM 2486 C C . GLN A 1 326 ? 50.524 22.161 -20.132 1.00 52.84 326 GLN A C 1
ATOM 2488 O O . GLN A 1 326 ? 51.561 22.458 -19.540 1.00 52.84 326 GLN A O 1
ATOM 2493 N N . ASP A 1 327 ? 49.968 22.959 -21.046 1.00 50.44 327 ASP A N 1
ATOM 2494 C CA . ASP A 1 327 ? 50.560 24.244 -21.457 1.00 50.44 327 ASP A CA 1
ATOM 2495 C C . ASP A 1 327 ? 50.531 25.289 -20.318 1.00 50.44 327 ASP A C 1
ATOM 2497 O O . ASP A 1 327 ? 51.536 25.952 -20.058 1.00 50.44 327 ASP A O 1
ATOM 2501 N N . GLU A 1 328 ? 49.444 25.363 -19.534 1.00 49.22 328 GLU A N 1
ATOM 2502 C CA . GLU A 1 328 ? 49.378 26.225 -18.334 1.00 49.22 328 GLU A CA 1
ATOM 2503 C C . GLU A 1 328 ? 50.347 25.786 -17.218 1.00 49.22 328 GLU A C 1
ATOM 2505 O O . GLU A 1 328 ? 50.799 26.612 -16.421 1.00 49.22 328 GLU A O 1
ATOM 2510 N N . SER A 1 329 ? 50.709 24.499 -17.157 1.00 48.75 329 SER A N 1
ATOM 2511 C CA . SER A 1 329 ? 51.672 23.985 -16.170 1.00 48.75 329 SER A CA 1
ATOM 2512 C C . SER A 1 329 ? 53.136 24.291 -16.510 1.00 48.75 329 SER A C 1
ATOM 2514 O O . SER A 1 329 ? 53.986 24.253 -15.621 1.00 48.75 329 SER A O 1
ATOM 2516 N N . ILE A 1 330 ? 53.441 24.622 -17.770 1.00 48.38 330 ILE A N 1
ATOM 2517 C CA . ILE A 1 330 ? 54.799 24.973 -18.212 1.00 48.38 330 ILE A CA 1
ATOM 2518 C C . ILE A 1 330 ? 55.070 26.469 -17.979 1.00 48.38 330 ILE A C 1
ATOM 2520 O O . ILE A 1 330 ? 56.164 26.822 -17.530 1.00 48.38 330 ILE A O 1
ATOM 2524 N N . ASP A 1 331 ? 54.067 27.335 -18.160 1.00 43.41 331 ASP A N 1
ATOM 2525 C CA . ASP A 1 331 ? 54.211 28.795 -18.011 1.00 43.41 331 ASP A CA 1
ATOM 2526 C C . ASP A 1 331 ? 54.389 29.250 -16.542 1.00 43.41 331 ASP A C 1
ATOM 2528 O O . ASP A 1 331 ? 54.972 30.295 -16.257 1.00 43.41 331 ASP A O 1
ATOM 2532 N N . GLN A 1 332 ? 53.992 28.424 -15.564 1.00 47.88 332 GLN A N 1
ATOM 2533 C CA . GLN A 1 332 ? 54.191 28.722 -14.135 1.00 47.88 332 GLN A CA 1
ATOM 2534 C C . GLN A 1 332 ? 55.591 28.387 -13.588 1.00 47.88 332 GLN A C 1
ATOM 2536 O O . GLN A 1 332 ? 55.865 28.658 -12.419 1.00 47.88 332 GLN A O 1
ATOM 2541 N N . THR A 1 333 ? 56.505 27.848 -14.403 1.00 42.44 333 THR A N 1
ATOM 2542 C CA . THR A 1 333 ? 57.850 27.452 -13.928 1.00 42.44 333 THR A CA 1
ATOM 2543 C C . THR A 1 333 ? 58.939 28.505 -14.188 1.00 42.44 333 THR A C 1
ATOM 2545 O O . THR A 1 333 ? 60.083 28.306 -13.786 1.00 42.44 333 THR A O 1
ATOM 2548 N N . VAL A 1 334 ? 58.615 29.645 -14.817 1.00 44.16 334 VAL A N 1
ATOM 2549 C CA . VAL A 1 334 ? 59.596 30.694 -15.184 1.00 44.16 334 VAL A CA 1
ATOM 2550 C C . VAL A 1 334 ? 59.340 32.013 -14.444 1.00 44.16 334 VAL A C 1
ATOM 2552 O O . VAL A 1 334 ? 59.526 33.086 -14.995 1.00 44.16 334 VAL A O 1
ATOM 2555 N N . VAL A 1 335 ? 58.920 31.989 -13.176 1.00 43.59 335 VAL A N 1
ATOM 2556 C CA . VAL A 1 335 ? 58.933 33.205 -12.338 1.00 43.59 335 VAL A CA 1
ATOM 2557 C C . VAL A 1 335 ? 59.207 32.842 -10.881 1.00 43.59 335 VAL A C 1
ATOM 2559 O O . VAL A 1 335 ? 58.296 32.866 -10.075 1.00 43.59 335 VAL A O 1
ATOM 2562 N N . THR A 1 336 ? 60.453 32.520 -10.529 1.00 42.28 336 THR A N 1
ATOM 2563 C CA . THR A 1 336 ? 61.038 32.829 -9.205 1.00 42.28 336 THR A CA 1
ATOM 2564 C C . THR A 1 336 ? 62.518 32.448 -9.196 1.00 42.28 336 THR A C 1
ATOM 2566 O O . THR A 1 336 ? 62.837 31.304 -8.909 1.00 42.28 336 THR A O 1
ATOM 2569 N N . THR A 1 337 ? 63.407 33.399 -9.479 1.00 37.88 337 THR A N 1
ATOM 2570 C CA . THR A 1 337 ? 64.688 33.595 -8.770 1.00 37.88 337 THR A CA 1
ATOM 2571 C C . THR A 1 337 ? 65.377 34.815 -9.373 1.00 37.88 337 THR A C 1
ATOM 2573 O O . THR A 1 337 ? 66.172 34.669 -10.293 1.00 37.88 337 THR A O 1
ATOM 2576 N N . ASP A 1 338 ? 65.071 36.009 -8.866 1.00 34.62 338 ASP A N 1
ATOM 2577 C CA . ASP A 1 338 ? 66.129 36.996 -8.636 1.00 34.62 338 ASP A CA 1
ATOM 2578 C C . ASP A 1 338 ? 65.654 38.076 -7.650 1.00 34.62 338 ASP A C 1
ATOM 2580 O O . ASP A 1 338 ? 64.860 38.956 -7.984 1.00 34.62 338 ASP A O 1
ATOM 2584 N N . GLN A 1 339 ? 66.113 37.982 -6.402 1.00 35.88 339 GLN A N 1
ATOM 2585 C CA . GLN A 1 339 ? 66.166 39.113 -5.477 1.00 35.88 339 GLN A CA 1
ATOM 2586 C C . GLN A 1 339 ? 67.538 39.122 -4.801 1.00 35.88 339 GLN A C 1
ATOM 2588 O O . GLN A 1 339 ? 67.756 38.476 -3.782 1.00 35.88 339 GLN A O 1
ATOM 2593 N N . GLY A 1 340 ? 68.457 39.853 -5.433 1.00 33.69 340 GLY A N 1
ATOM 2594 C CA . GLY A 1 340 ? 69.257 40.920 -4.832 1.00 33.69 340 GLY A CA 1
ATOM 2595 C C . GLY A 1 340 ? 69.991 40.641 -3.521 1.00 33.69 340 GLY A C 1
ATOM 2596 O O . GLY A 1 340 ? 69.419 40.774 -2.443 1.00 33.69 340 GLY A O 1
ATOM 2597 N N . VAL A 1 341 ? 71.314 40.484 -3.626 1.00 33.66 341 VAL A N 1
ATOM 2598 C CA . VAL A 1 341 ? 72.266 40.957 -2.611 1.00 33.66 341 VAL A CA 1
ATOM 2599 C C . VAL A 1 341 ? 73.368 41.759 -3.315 1.00 33.66 341 VAL A C 1
ATOM 2601 O O . VAL A 1 341 ? 74.074 41.263 -4.186 1.00 33.66 341 VAL A O 1
ATOM 2604 N N . SER A 1 342 ? 73.438 43.032 -2.937 1.00 34.59 342 SER A N 1
ATOM 2605 C CA . SER A 1 342 ? 74.474 44.044 -3.185 1.00 34.59 342 SER A CA 1
ATOM 2606 C C . SER A 1 342 ? 75.894 43.587 -2.838 1.00 34.59 342 SER A C 1
ATOM 2608 O O . SER A 1 342 ? 76.010 42.812 -1.900 1.00 34.59 342 SER A O 1
ATOM 2610 N N . VAL A 1 343 ? 76.932 44.159 -3.478 1.00 33.31 343 VAL A N 1
ATOM 2611 C CA . VAL A 1 343 ? 78.139 44.774 -2.856 1.00 33.31 343 VAL A CA 1
ATOM 2612 C C . VAL A 1 343 ? 79.057 45.385 -3.947 1.00 33.31 343 VAL A C 1
ATOM 2614 O O . VAL A 1 343 ? 79.456 44.694 -4.875 1.00 33.31 343 VAL A O 1
ATOM 2617 N N . GLU A 1 344 ? 79.318 46.690 -3.778 1.00 34.09 344 GLU A N 1
ATOM 2618 C CA . GLU A 1 344 ? 80.529 47.520 -4.011 1.00 34.09 344 GLU A CA 1
ATOM 2619 C C . GLU A 1 344 ? 81.429 47.382 -5.258 1.00 34.09 344 GLU A C 1
ATOM 2621 O O . GLU A 1 344 ? 81.865 46.300 -5.643 1.00 34.09 344 GLU A O 1
ATOM 2626 N N . GLY A 1 345 ? 81.830 48.557 -5.775 1.00 33.16 345 GLY A N 1
ATOM 2627 C CA . GLY A 1 345 ? 82.951 48.757 -6.698 1.00 33.16 345 GLY A CA 1
ATOM 2628 C C . GLY A 1 345 ? 82.802 49.999 -7.556 1.00 33.16 345 GLY A C 1
ATOM 2629 O O . GLY A 1 345 ? 82.463 49.812 -8.743 1.00 33.16 345 GLY A O 1
#

Secondary structure (DSSP, 8-state):
-TTS--HHHHHHHHHHHHHHH-HHHHHHHHHHHHHHHHHHHHHHHHTT-HHHHHHHHHHHHHHHHHHHHHHHHHHHHHHHHHTS---GGGSPSEEEEEEEE-SSSEEEEEEEEETTEEEEEEEEE--S-IIIIIHHHHHHHHHHHHHT-S--PPPTT-HHHHHHHHHHHHHHHHHS-SS-----HHHHHHHHTT-----HHHHHHHHHHHHHHHHHHHHHHHHHSTTHHHHHHHHHH-HHHHT-S---TTS--TTHHHHHHHHHT-HHHHHHHGGG-----HHHHH-TT---HHHHHHHHHHHHHHHHHHHHHHHHHHHHHHHHHHHHHHHTTS-----------

Sequence (345 aa):
MERYLTRPVRLTIFTSLLALVFPAARLLLVGLLIGIALWKGIKELKAGNQNKSYAYLSIVIIFLLLTGYTFYSAHQVRTALQNVELDISQVKDGQYQGQGEGKRGLIKVAVEVNEGEVTEIKILEESETPSIGGVAMNKLKNQILKKQAVEVDSISGATLSSNGFKAAVSKALWEGMPKKPEVSGLAKVMYFLLENNLNKVTFNSLAILFIILMMVDYTIHAILAKDTGQSLNCMNCQTCVGACPVKIADGDPFPMTMVLEARLGNYERVEELAPYCVGCSKCSGKCPAGISAPSVAGSSIKLLNKKRQEEAAKERDVVKDRDIIQDESIDQTVVTTDQGVSVEG

F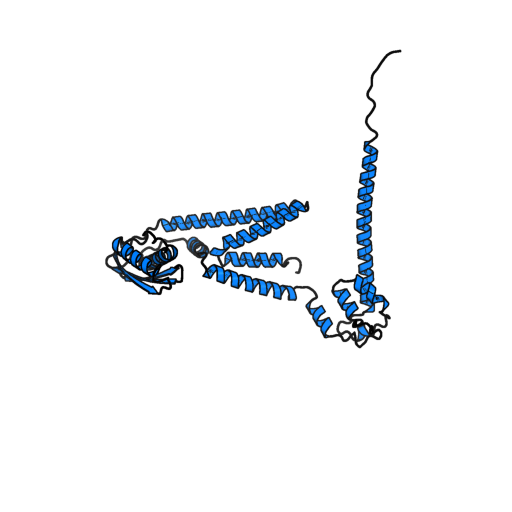oldseek 3Di:
DPPQDDLVNLVLVLLVVLLQVQVQCVVVSLVVLLVVLQVVLVVCVVVVNNVSNVVSVVVNVVSVVVVVVLVVLLVVLVVVQVVPFLQLQQFDFDKFKFWFAFQFGIWIWIWGRDNSATPDIGTPDDDDDCVALVVQLVVLRVVCNVVVHLPDDGDPPRNRSSVRSSRGVVRRSLVRHPDDPPDDPVSVVSCVSNPDHPHPVSVVVSVVSSVVSVVVSVVVCCVSPPCNVVLVVLVVPLQLLVQDPLCPPPDDSPPSNLVSCLVVVVLVVNQVCLVSDPQPQSSLVRDPVSDGSNVSSVVSVVVVVVVVVVVVVVVVVVVVVVVVVVVVVVVVPPDDDDDDDDDDD